Protein AF-A0A914G6L5-F1 (afdb_monomer_lite)

Radius of gyration: 25.69 Å; chains: 1; bounding box: 59×52×69 Å

Secondary structure (DSSP, 8-state):
--SEEEEEEEEEEES-BS-PPPTT----HHHHHHHHHHHHHHHHHHHHHTT-SEEEESS-B-HHHHHHHHHTT-EEE-S--HHHHHHHHHHHT--EEEHHHHHHS----EEEEEEEEEEEE-TTS-EEEEEEEES--GGG--------SSHHHHHHHHHHHHHHHHHHHHHHHHHHHHHHTT-----PPP-SHHHHHHHT----S-SHHHHHHHHS---S-TT-PPPPPGGGSHHHH-

Foldseek 3Di:
DDQKDFWFFEAAEEAEAFDDDDPPDDDDPVVVVVVRLVSLVVLLVLVLVVVGQEYEYQAYYDPSNVVSCVVSNHHYHHNDHPVVSVLVCQQQVWDHAYSVRVVVDPGRTGIARMWGWDWDQAPVRDTDIDIDRPPTDVVRDDDDDDDDNDPVVVVVVVVVVVVQVVQLVVQVVVCVVCVVVVHAADQDDDPDPVLVVQVPDPDDPPDPVSVVVVVRPSHSDNSDHDDPDLCPDPNNVD

pLDDT: mean 83.37, std 10.69, range [54.84, 94.94]

Structure (mmCIF, N/CA/C/O backbone):
data_AF-A0A914G6L5-F1
#
_entry.id   AF-A0A914G6L5-F1
#
loop_
_atom_site.group_PDB
_atom_site.id
_atom_site.type_symbol
_atom_site.label_atom_id
_atom_site.label_alt_id
_atom_site.label_comp_id
_atom_site.label_asym_id
_atom_site.label_entity_id
_atom_site.label_seq_id
_atom_site.pdbx_PDB_ins_code
_atom_site.Cartn_x
_atom_site.Cartn_y
_atom_site.Cartn_z
_atom_site.occupancy
_atom_site.B_iso_or_equiv
_atom_site.auth_seq_id
_atom_site.auth_comp_id
_atom_site.auth_asym_id
_atom_site.auth_atom_id
_atom_site.pdbx_PDB_model_num
ATOM 1 N N . MET A 1 1 ? -8.972 -10.238 12.897 1.00 70.94 1 MET A N 1
ATOM 2 C CA . MET A 1 1 ? -9.027 -9.615 11.556 1.00 70.94 1 MET A CA 1
ATOM 3 C C . MET A 1 1 ? -8.612 -10.619 10.492 1.00 70.94 1 MET A C 1
ATOM 5 O O . MET A 1 1 ? -7.800 -11.490 10.806 1.00 70.94 1 MET A O 1
ATOM 9 N N . PRO A 1 2 ? -9.192 -10.550 9.281 1.00 73.06 2 PRO A N 1
ATOM 10 C CA . PRO A 1 2 ? -8.882 -11.474 8.195 1.00 73.06 2 PRO A CA 1
ATOM 11 C C . PRO A 1 2 ? -7.457 -11.245 7.673 1.00 73.06 2 PRO A C 1
ATOM 13 O O . PRO A 1 2 ? -7.050 -10.115 7.421 1.00 73.06 2 PRO A O 1
ATOM 16 N N . LYS A 1 3 ? -6.692 -12.331 7.512 1.00 83.19 3 LYS A N 1
ATOM 17 C CA . LYS A 1 3 ? -5.309 -12.294 6.992 1.00 83.19 3 LYS A CA 1
ATOM 18 C C . LYS A 1 3 ? -5.241 -12.272 5.464 1.00 83.19 3 LYS A C 1
ATOM 20 O O . LYS A 1 3 ? -4.185 -12.015 4.892 1.00 83.19 3 LYS A O 1
ATOM 25 N N . HIS A 1 4 ? -6.352 -12.607 4.822 1.00 90.44 4 HIS A N 1
ATOM 26 C CA . HIS A 1 4 ? -6.501 -12.719 3.384 1.00 90.44 4 HIS A CA 1
ATOM 27 C C . HIS A 1 4 ? -7.877 -12.185 3.011 1.00 90.44 4 HIS A C 1
ATOM 29 O O . HIS A 1 4 ? -8.865 -12.593 3.623 1.00 90.44 4 HIS A O 1
ATOM 35 N N . VAL A 1 5 ? -7.928 -11.281 2.039 1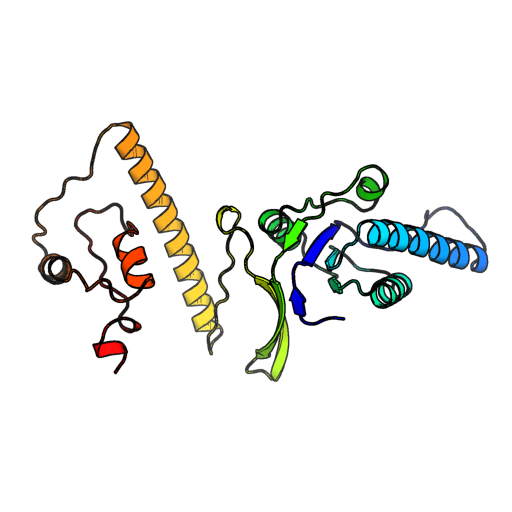.00 90.56 5 VAL A N 1
ATOM 36 C CA . VAL A 1 5 ? -9.173 -10.728 1.504 1.00 90.56 5 VAL A CA 1
ATOM 37 C C . VAL A 1 5 ? -9.052 -10.696 -0.013 1.00 90.56 5 VAL A C 1
ATOM 39 O O . VAL A 1 5 ? -8.124 -10.089 -0.549 1.00 90.56 5 VAL A O 1
ATOM 42 N N . ASP A 1 6 ? -9.985 -11.360 -0.689 1.00 92.81 6 ASP A N 1
ATOM 43 C CA . ASP A 1 6 ? -10.134 -11.286 -2.140 1.00 92.81 6 ASP A CA 1
ATOM 44 C C . ASP A 1 6 ? -11.117 -10.173 -2.502 1.00 92.81 6 ASP A C 1
ATOM 46 O O . ASP A 1 6 ? -12.099 -9.953 -1.793 1.00 92.81 6 ASP A O 1
ATOM 50 N N . ASN A 1 7 ? -10.864 -9.489 -3.619 1.00 92.56 7 ASN A N 1
ATOM 51 C CA . ASN A 1 7 ? -11.675 -8.387 -4.137 1.00 92.56 7 ASN A CA 1
ATOM 52 C C . ASN A 1 7 ? -11.973 -7.322 -3.068 1.00 92.56 7 ASN A C 1
ATOM 54 O O . ASN A 1 7 ? -13.118 -6.922 -2.857 1.00 92.56 7 ASN A O 1
ATOM 58 N N . ALA A 1 8 ? -10.924 -6.873 -2.381 1.00 93.00 8 ALA A N 1
ATOM 59 C CA . ALA A 1 8 ? -11.027 -5.913 -1.300 1.00 93.00 8 ALA A CA 1
ATOM 60 C C . ALA A 1 8 ? -11.409 -4.516 -1.822 1.00 93.00 8 ALA A C 1
ATOM 62 O O . ALA A 1 8 ? -10.694 -3.897 -2.613 1.00 93.00 8 ALA A O 1
ATOM 63 N N . SER A 1 9 ? -12.524 -3.992 -1.321 1.00 93.88 9 SER A N 1
ATOM 64 C CA . SER A 1 9 ? -12.876 -2.571 -1.353 1.00 93.88 9 SER A CA 1
ATOM 65 C C . SER A 1 9 ? -12.077 -1.803 -0.292 1.00 93.88 9 SER A C 1
ATOM 67 O O . SER A 1 9 ? -12.222 -2.030 0.914 1.00 93.88 9 SER A O 1
ATOM 69 N N . VAL A 1 10 ? -11.209 -0.902 -0.751 1.00 93.88 10 VAL A N 1
ATOM 70 C CA . VAL A 1 10 ? -10.213 -0.203 0.070 1.00 93.88 10 VAL A CA 1
ATOM 71 C C . VAL A 1 10 ? -10.629 1.245 0.298 1.00 93.88 10 VAL A C 1
ATOM 73 O O . VAL A 1 10 ? -10.785 2.006 -0.654 1.00 93.88 10 VAL A O 1
ATOM 76 N N . MET A 1 11 ? -10.749 1.663 1.554 1.00 93.19 11 MET A N 1
ATOM 77 C CA . MET A 1 11 ? -10.974 3.061 1.925 1.00 93.19 11 MET A CA 1
ATOM 78 C C . MET A 1 11 ? -9.772 3.607 2.690 1.00 93.19 11 MET A C 1
ATOM 80 O O . MET A 1 11 ? -9.213 2.929 3.552 1.00 93.19 11 MET A O 1
ATOM 84 N N . VAL A 1 12 ? -9.373 4.836 2.361 1.00 93.94 12 VAL A N 1
ATOM 85 C CA . VAL A 1 12 ? -8.205 5.502 2.941 1.00 93.94 12 VAL A CA 1
ATOM 86 C C . VAL A 1 12 ? -8.640 6.798 3.612 1.00 93.94 12 VAL A C 1
ATOM 88 O O . VAL A 1 12 ? -9.158 7.695 2.946 1.00 93.94 12 VAL A O 1
ATOM 91 N N . LEU A 1 13 ? -8.402 6.896 4.917 1.00 92.00 13 LEU A N 1
ATOM 92 C CA . LEU A 1 13 ? -8.713 8.066 5.727 1.00 92.00 13 LEU A CA 1
ATOM 93 C C . LEU A 1 13 ? -7.436 8.762 6.203 1.00 92.00 13 LEU A C 1
ATOM 95 O O . LEU A 1 13 ? -6.531 8.113 6.730 1.00 92.00 13 LEU A O 1
ATOM 99 N N . SER A 1 14 ? -7.380 10.084 6.030 1.00 90.19 14 SER A N 1
ATOM 100 C CA . SER A 1 14 ? -6.400 10.944 6.705 1.00 90.19 14 SER A CA 1
ATOM 101 C C . SER A 1 14 ? -6.984 11.461 8.019 1.00 90.19 14 SER A C 1
ATOM 103 O O . SER A 1 14 ? -8.105 11.979 8.021 1.00 90.19 14 SER A O 1
ATOM 105 N N . GLY A 1 15 ? -6.227 11.342 9.107 1.00 87.44 15 GLY A N 1
ATOM 106 C CA . GLY A 1 15 ? -6.674 11.594 10.482 1.00 87.44 15 GLY A CA 1
ATOM 107 C C . GLY A 1 15 ? -6.983 10.314 11.265 1.00 87.44 15 GLY A C 1
ATOM 108 O O . GLY A 1 15 ? -6.795 9.205 10.758 1.00 87.44 15 GLY A O 1
ATOM 109 N N . GLY A 1 16 ? -7.457 10.479 12.501 1.00 86.88 16 GLY A N 1
ATOM 110 C CA . GLY A 1 16 ? -7.890 9.399 13.393 1.00 86.88 16 GLY A CA 1
ATOM 111 C C . GLY A 1 16 ? -9.412 9.279 13.496 1.00 86.88 16 GLY A C 1
ATOM 112 O O . GLY A 1 16 ? -10.148 10.181 13.103 1.00 86.88 16 GLY A O 1
ATOM 113 N N . ILE A 1 17 ? -9.894 8.156 14.034 1.00 88.00 17 ILE A N 1
ATOM 114 C CA . ILE A 1 17 ? -11.314 7.967 14.383 1.00 88.00 17 ILE A CA 1
ATOM 115 C C . ILE A 1 17 ? -11.421 8.050 15.901 1.00 88.00 17 ILE A C 1
ATOM 117 O O . ILE A 1 17 ? -11.422 7.034 16.601 1.00 88.00 17 ILE A O 1
ATOM 121 N N . GLU A 1 18 ? -11.449 9.279 16.395 1.00 86.31 18 GLU A N 1
ATOM 122 C CA . GLU A 1 18 ? -11.502 9.611 17.815 1.00 86.31 18 GLU A CA 1
ATOM 123 C C . GLU A 1 18 ? -12.472 10.772 18.027 1.00 86.31 18 GLU A C 1
ATOM 125 O O . GLU A 1 18 ? -12.699 11.582 17.127 1.00 86.31 18 GLU A O 1
ATOM 130 N N . TYR A 1 19 ? -13.080 10.827 19.209 1.00 82.19 19 TYR A N 1
ATOM 131 C CA . TYR A 1 19 ? -13.951 11.933 19.578 1.00 82.19 19 TYR A CA 1
ATOM 132 C C . TYR A 1 19 ? -13.101 13.098 20.088 1.00 82.19 19 TYR A C 1
ATOM 134 O O . TYR A 1 19 ? -12.600 13.078 21.216 1.00 82.19 19 TYR A O 1
ATOM 142 N N . GLU A 1 20 ? -12.912 14.108 19.240 1.00 73.75 20 GLU A N 1
ATOM 143 C CA . GLU A 1 20 ? -12.204 15.326 19.618 1.00 73.75 20 GLU A CA 1
ATOM 144 C C . GLU A 1 20 ? -13.128 16.240 20.432 1.00 73.75 20 GLU A C 1
ATOM 146 O O . GLU A 1 20 ? -14.239 16.575 20.019 1.00 73.75 20 GLU A O 1
ATOM 151 N N . ARG A 1 21 ? -12.678 16.609 21.635 1.00 71.50 21 ARG A N 1
ATOM 152 C CA . ARG A 1 21 ? -13.454 17.419 22.580 1.00 71.50 21 ARG A CA 1
ATOM 153 C C . ARG A 1 21 ? -13.212 18.898 22.324 1.00 71.50 21 ARG A C 1
ATOM 155 O O . ARG A 1 21 ? -12.070 19.314 22.147 1.00 71.50 21 ARG A O 1
ATOM 162 N N . GLU A 1 22 ? -14.256 19.713 22.438 1.00 73.69 22 GLU A N 1
ATOM 163 C CA . GLU A 1 22 ? -14.072 21.161 22.539 1.00 73.69 22 GLU A CA 1
ATOM 164 C C . GLU A 1 22 ? -13.416 21.507 23.890 1.00 73.69 22 GLU A C 1
ATOM 166 O O . GLU A 1 22 ? -13.999 21.239 24.945 1.00 73.69 22 GLU A O 1
ATOM 171 N N . PRO A 1 23 ? -12.218 22.120 23.903 1.00 64.62 23 PRO A N 1
ATOM 172 C CA . PRO A 1 23 ? -11.419 22.276 25.121 1.00 64.62 23 PRO A CA 1
ATOM 173 C C . PRO A 1 23 ? -12.023 23.234 26.160 1.00 64.62 23 PRO A C 1
ATOM 175 O O . PRO A 1 23 ? -11.565 23.265 27.298 1.00 64.62 23 PRO A O 1
ATOM 178 N N . GLN A 1 24 ? -13.033 24.029 25.793 1.00 69.06 24 GLN A N 1
ATOM 179 C CA . GLN A 1 24 ? -13.575 25.103 26.635 1.00 69.06 24 GLN A CA 1
ATOM 180 C C . GLN A 1 24 ? -14.923 24.768 27.296 1.00 69.06 24 GLN A C 1
ATOM 182 O O . GLN A 1 24 ? -15.465 25.600 28.023 1.00 69.06 24 GLN A O 1
ATOM 187 N N . LYS A 1 25 ? -15.473 23.563 27.088 1.00 72.62 25 LYS A N 1
ATOM 188 C CA . LYS A 1 25 ? -16.784 23.179 27.627 1.00 72.62 25 LYS A CA 1
ATOM 189 C C . LYS A 1 25 ? -16.640 22.271 28.849 1.00 72.62 25 LYS A C 1
ATOM 191 O O . LYS A 1 25 ? -16.249 21.113 28.738 1.00 72.62 25 LYS A O 1
ATOM 196 N N . LEU A 1 26 ? -17.000 22.788 30.024 1.00 69.62 26 LEU A N 1
ATOM 197 C CA . LEU A 1 26 ? -17.138 21.983 31.239 1.00 69.62 26 LEU A CA 1
ATOM 198 C C . LEU A 1 26 ? -18.494 21.267 31.200 1.00 69.62 26 LEU A C 1
ATOM 200 O O . LEU A 1 26 ? -19.544 21.899 31.109 1.00 69.62 26 LEU A O 1
ATOM 204 N N . SER A 1 27 ? -18.487 19.939 31.207 1.00 73.38 27 SER A N 1
ATOM 205 C CA . SER A 1 27 ? -19.688 19.096 31.229 1.00 73.38 27 SER A CA 1
ATOM 206 C C . SER A 1 27 ? -19.453 17.916 32.170 1.00 73.38 27 SER A C 1
ATOM 208 O O . SER A 1 27 ? -18.305 17.561 32.441 1.00 73.38 27 SER A O 1
ATOM 210 N N . SER A 1 28 ? -20.525 17.338 32.716 1.00 79.50 28 SER A N 1
ATOM 211 C CA . SER A 1 28 ? -20.423 16.111 33.509 1.00 79.50 28 SER A CA 1
ATOM 212 C C . SER A 1 28 ? -19.862 14.966 32.658 1.00 79.50 28 SER A C 1
ATOM 214 O O . SER A 1 28 ? -19.988 14.965 31.436 1.00 79.50 28 SER A O 1
ATOM 216 N N . ILE A 1 29 ? -19.208 13.999 33.304 1.00 82.44 29 ILE A N 1
ATOM 217 C CA . ILE A 1 29 ? -18.465 12.934 32.614 1.00 82.44 29 ILE A CA 1
ATOM 218 C C . ILE A 1 29 ? -19.410 11.974 31.877 1.00 82.44 29 ILE A C 1
ATOM 220 O O . ILE A 1 29 ? -19.141 11.619 30.733 1.00 82.44 29 ILE A O 1
ATOM 224 N N . ASP A 1 30 ? -20.529 11.601 32.496 1.00 84.94 30 ASP A N 1
ATOM 225 C CA . ASP A 1 30 ? -21.478 10.629 31.938 1.00 84.94 30 ASP A CA 1
ATOM 226 C C . ASP A 1 30 ? -22.040 11.025 30.556 1.00 84.94 30 ASP A C 1
ATOM 228 O O . ASP A 1 30 ? -21.896 10.235 29.620 1.00 84.94 30 ASP A O 1
ATOM 232 N N . PRO A 1 31 ? -22.577 12.247 30.335 1.00 84.88 31 PRO A N 1
ATOM 233 C CA . PRO A 1 31 ? -23.073 12.631 29.012 1.00 84.88 31 PRO A CA 1
ATOM 234 C C . PRO A 1 31 ? -21.961 12.752 27.964 1.00 84.88 31 PRO A C 1
ATOM 236 O O . PRO A 1 31 ? -22.234 12.616 26.776 1.00 84.88 31 PRO A O 1
ATOM 239 N N . ILE A 1 32 ? -20.710 12.995 28.370 1.00 84.25 32 ILE A N 1
ATOM 240 C CA . ILE A 1 32 ? -19.574 13.018 27.435 1.00 84.25 32 ILE A CA 1
ATOM 241 C C . ILE A 1 32 ? -19.305 11.608 26.906 1.00 84.25 32 ILE A C 1
ATOM 243 O O . ILE A 1 32 ? -19.056 11.445 25.713 1.00 84.25 32 ILE A O 1
ATOM 247 N N . ILE A 1 33 ? -19.367 10.595 27.774 1.00 85.62 33 ILE A N 1
ATOM 248 C CA . ILE A 1 33 ? -19.166 9.197 27.379 1.00 85.62 33 ILE A CA 1
ATOM 249 C C . ILE A 1 33 ? -20.277 8.765 26.419 1.00 85.62 33 ILE A C 1
ATOM 251 O O . ILE A 1 33 ? -19.985 8.202 25.366 1.00 85.62 33 ILE A O 1
ATOM 255 N N . GLU A 1 34 ? -21.537 9.065 26.739 1.00 87.06 34 GLU A N 1
ATOM 256 C CA . GLU A 1 34 ? -22.668 8.742 25.861 1.00 87.06 34 GLU A CA 1
ATOM 257 C C . GLU A 1 34 ? -22.517 9.402 24.482 1.00 87.06 34 GLU A C 1
ATOM 259 O O . GLU A 1 34 ? -22.598 8.711 23.462 1.00 87.06 34 GLU A O 1
ATOM 264 N N . GLN A 1 35 ? -22.177 10.695 24.439 1.00 87.19 35 GLN A N 1
ATOM 265 C CA . GLN A 1 35 ? -21.918 11.427 23.192 1.00 87.19 35 GLN A CA 1
ATOM 266 C C . GLN A 1 35 ? -20.771 10.824 22.376 1.00 87.19 35 GLN A C 1
ATOM 268 O O . GLN A 1 35 ? -20.895 10.674 21.161 1.00 87.19 35 GLN A O 1
ATOM 273 N N . GLU A 1 36 ? -19.665 10.454 23.026 1.00 88.88 36 GLU A N 1
ATOM 274 C CA . GLU A 1 36 ? -18.534 9.796 22.369 1.00 88.88 36 GLU A CA 1
ATOM 275 C C . GLU A 1 36 ? -18.970 8.466 21.739 1.00 88.88 36 GLU A C 1
ATOM 277 O O . GLU A 1 36 ? -18.664 8.200 20.573 1.00 88.88 36 GLU A O 1
ATOM 282 N N . THR A 1 37 ? -19.731 7.644 22.469 1.00 91.12 37 THR A N 1
ATOM 283 C CA . THR A 1 37 ? -20.201 6.356 21.940 1.00 91.12 37 THR A CA 1
ATOM 284 C C . THR A 1 37 ? -21.141 6.517 20.747 1.00 91.12 37 THR A C 1
ATOM 286 O O . THR A 1 37 ? -20.995 5.798 19.754 1.00 91.12 37 THR A O 1
ATOM 289 N N . GLU A 1 38 ? -22.068 7.474 20.802 1.00 91.12 38 GLU A N 1
ATOM 290 C CA . GLU A 1 38 ? -23.013 7.747 19.721 1.00 91.12 38 GLU A CA 1
ATOM 291 C C . GLU A 1 38 ? -22.300 8.317 18.488 1.00 91.12 38 GLU A C 1
ATOM 293 O O . GLU A 1 38 ? -22.547 7.876 17.361 1.00 91.12 38 GLU A O 1
ATOM 298 N N . TYR A 1 39 ? -21.347 9.230 18.694 1.00 90.25 39 TYR A N 1
ATOM 299 C CA . TYR A 1 39 ? -20.504 9.768 17.630 1.00 90.25 39 TYR A CA 1
ATOM 300 C C . TYR A 1 39 ? -19.746 8.654 16.898 1.00 90.25 39 TYR A C 1
ATOM 302 O O . TYR A 1 39 ? -19.833 8.545 15.671 1.00 90.25 39 TYR A O 1
ATOM 310 N N . LEU A 1 40 ? -19.040 7.792 17.638 1.00 91.56 40 LEU A N 1
ATOM 311 C CA . LEU A 1 40 ? -18.266 6.698 17.050 1.00 91.56 40 LEU A CA 1
ATOM 312 C C . LEU A 1 40 ? -19.169 5.708 16.309 1.00 91.56 40 LEU A C 1
ATOM 314 O O . LEU A 1 40 ? -18.834 5.296 15.197 1.00 91.56 40 LEU A O 1
ATOM 318 N N . LYS A 1 41 ? -20.335 5.376 16.872 1.00 92.81 41 LYS A N 1
ATOM 319 C CA . LYS A 1 41 ? -21.312 4.485 16.237 1.00 92.81 41 LYS A CA 1
ATOM 320 C C . LYS A 1 41 ? -21.785 5.035 14.890 1.00 92.81 41 LYS A C 1
ATOM 322 O O . LYS A 1 41 ? -21.715 4.328 13.885 1.00 92.81 41 LYS A O 1
ATOM 327 N N . ASN A 1 42 ? -22.166 6.311 14.845 1.00 90.88 42 ASN A N 1
ATOM 328 C CA . ASN A 1 42 ? -22.594 6.978 13.615 1.00 90.88 42 ASN A CA 1
ATOM 329 C C . ASN A 1 42 ? -21.492 6.970 12.542 1.00 90.88 42 ASN A C 1
ATOM 331 O O . ASN A 1 42 ? -21.766 6.741 11.361 1.00 90.88 42 ASN A O 1
ATOM 335 N N . GLN A 1 43 ? -20.233 7.183 12.933 1.00 89.00 43 GLN A N 1
ATOM 336 C CA . GLN A 1 43 ? -19.103 7.157 11.999 1.00 89.00 43 GLN A CA 1
ATOM 337 C C . GLN A 1 43 ? -18.824 5.747 11.462 1.00 89.00 43 GLN A C 1
ATOM 339 O O . GLN A 1 43 ? -18.605 5.580 10.258 1.00 89.00 43 GLN A O 1
ATOM 344 N N . VAL A 1 44 ? -18.884 4.723 12.316 1.00 91.56 44 VAL A N 1
ATOM 345 C CA . VAL A 1 44 ? -18.700 3.326 11.899 1.00 91.56 44 VAL A CA 1
ATOM 346 C C . VAL A 1 44 ? -19.821 2.883 10.960 1.00 91.56 44 VAL A C 1
ATOM 348 O O . VAL A 1 44 ? -19.535 2.290 9.918 1.00 91.56 44 VAL A O 1
ATOM 351 N N . GLU A 1 45 ? -21.081 3.197 11.266 1.00 91.06 45 GLU A N 1
ATOM 352 C CA . GLU A 1 45 ? -22.226 2.858 10.410 1.00 91.06 45 GLU A CA 1
ATOM 353 C C . GLU A 1 45 ? -22.103 3.505 9.026 1.00 91.06 45 GLU A C 1
ATOM 355 O O . GLU A 1 45 ? -22.287 2.838 8.004 1.00 91.06 45 GLU A O 1
ATOM 360 N N . ARG A 1 46 ? -21.686 4.775 8.965 1.00 88.50 46 ARG A N 1
ATOM 361 C CA . ARG A 1 46 ? -21.427 5.481 7.701 1.00 88.50 46 ARG A CA 1
ATOM 362 C C . ARG A 1 46 ? -20.338 4.813 6.873 1.00 88.50 46 ARG A C 1
ATOM 364 O O . ARG A 1 46 ? -20.535 4.618 5.674 1.00 88.50 46 ARG A O 1
ATOM 371 N N . ILE A 1 47 ? -19.212 4.441 7.477 1.00 89.62 47 ILE A N 1
ATOM 372 C CA . ILE A 1 47 ? -18.127 3.752 6.761 1.00 89.62 47 ILE A CA 1
ATOM 373 C C . ILE A 1 47 ? -18.589 2.363 6.299 1.00 89.62 47 ILE A C 1
ATOM 375 O O . ILE A 1 47 ? -18.369 1.985 5.148 1.00 89.62 47 ILE A O 1
ATOM 379 N N . THR A 1 48 ? -19.299 1.633 7.157 1.00 89.81 48 THR A N 1
ATOM 380 C CA . THR A 1 48 ? -19.801 0.282 6.863 1.00 89.81 48 THR A CA 1
ATOM 381 C C . THR A 1 48 ? -20.846 0.292 5.745 1.00 89.81 48 THR A C 1
ATOM 383 O O . THR A 1 48 ? -20.834 -0.584 4.879 1.00 89.81 48 THR A O 1
ATOM 386 N N . SER A 1 49 ? -21.695 1.326 5.675 1.00 90.06 49 SER A N 1
ATOM 387 C CA . SER A 1 49 ? -22.703 1.488 4.613 1.00 90.06 49 SER A CA 1
ATOM 388 C C . SER A 1 49 ? -22.103 1.539 3.200 1.00 90.06 49 SER A C 1
ATOM 390 O O . SER A 1 49 ? -22.760 1.162 2.230 1.00 90.06 49 SER A O 1
ATOM 392 N N . ARG A 1 50 ? -20.824 1.921 3.077 1.00 87.69 50 ARG A N 1
ATOM 393 C CA . ARG A 1 50 ? -20.074 1.963 1.811 1.00 87.69 50 ARG A CA 1
ATOM 394 C C . ARG A 1 50 ? -19.506 0.603 1.394 1.00 87.69 50 ARG A C 1
ATOM 396 O O . ARG A 1 50 ? -18.788 0.534 0.400 1.00 87.69 50 ARG A O 1
ATOM 403 N N . ARG A 1 51 ? -19.817 -0.474 2.128 1.00 88.81 51 ARG A N 1
ATOM 404 C CA . ARG A 1 51 ? -19.340 -1.848 1.877 1.00 88.81 51 ARG A CA 1
ATOM 405 C C . ARG A 1 51 ? -17.814 -1.929 1.771 1.00 88.81 51 ARG A C 1
ATOM 407 O O . ARG A 1 51 ? -17.265 -2.592 0.890 1.00 88.81 51 ARG A O 1
ATOM 414 N N . VAL A 1 52 ? -17.129 -1.218 2.661 1.00 91.88 52 VAL A N 1
ATOM 415 C CA . VAL A 1 52 ? -15.669 -1.247 2.772 1.00 91.88 52 VAL A CA 1
ATOM 416 C C . VAL A 1 52 ? -15.252 -2.542 3.457 1.00 91.88 52 VAL A C 1
ATOM 418 O O . VAL A 1 52 ? -15.777 -2.883 4.509 1.00 91.88 52 VAL A O 1
ATOM 421 N N . THR A 1 53 ? -14.291 -3.248 2.875 1.00 93.31 53 THR A N 1
ATOM 422 C CA . THR A 1 53 ? -13.706 -4.470 3.457 1.00 93.31 53 THR A CA 1
ATOM 423 C C . THR A 1 53 ? -12.369 -4.186 4.127 1.00 93.31 53 THR A C 1
ATOM 425 O O . THR A 1 53 ? -11.996 -4.882 5.069 1.00 93.31 53 THR A O 1
ATOM 428 N N . LEU A 1 54 ? -11.657 -3.152 3.671 1.00 93.88 54 LEU A N 1
ATOM 429 C CA . LEU A 1 54 ? -10.349 -2.773 4.180 1.00 93.88 54 LEU A CA 1
ATOM 430 C C . LEU A 1 54 ? -10.269 -1.258 4.388 1.00 93.88 54 LEU A C 1
ATOM 432 O O . LEU A 1 54 ? -10.387 -0.480 3.442 1.00 93.88 54 LEU A O 1
ATOM 436 N N . LEU A 1 55 ? -10.048 -0.849 5.634 1.00 93.69 55 LEU A N 1
ATOM 437 C CA . LEU A 1 55 ? -9.952 0.542 6.060 1.00 93.69 55 LEU A CA 1
ATOM 438 C C . LEU A 1 55 ? -8.524 0.852 6.516 1.00 93.69 55 LEU A C 1
ATOM 440 O O . LEU A 1 55 ? -8.016 0.230 7.450 1.00 93.69 55 LEU A O 1
ATOM 444 N N . LEU A 1 56 ? -7.890 1.831 5.871 1.00 94.38 56 LEU A N 1
ATOM 445 C CA . LEU A 1 56 ? -6.609 2.383 6.305 1.00 94.38 56 LEU A CA 1
ATOM 446 C C . LEU A 1 56 ? -6.808 3.756 6.938 1.00 94.38 56 LEU A C 1
ATOM 448 O O . LEU A 1 56 ? -7.466 4.615 6.352 1.00 94.38 56 LEU A O 1
ATOM 452 N N . VAL A 1 57 ? -6.184 3.958 8.093 1.00 94.00 57 VAL A N 1
ATOM 453 C CA . VAL A 1 57 ? -6.250 5.190 8.883 1.00 94.00 57 VAL A CA 1
ATOM 454 C C . VAL A 1 57 ? -4.830 5.697 9.144 1.00 94.00 57 VAL A C 1
ATOM 456 O O . VAL A 1 57 ? -3.913 4.905 9.396 1.00 94.00 57 VAL A O 1
ATOM 459 N N . GLU A 1 58 ? -4.637 7.011 9.028 1.00 93.56 58 GLU A N 1
ATOM 460 C CA . GLU A 1 58 ? -3.339 7.662 9.242 1.00 93.56 58 GLU A CA 1
ATOM 461 C C . GLU A 1 58 ? -2.901 7.585 10.702 1.00 93.56 58 GLU A C 1
ATOM 463 O O . GLU A 1 58 ? -1.792 7.126 10.989 1.00 93.56 58 GLU A O 1
ATOM 468 N N . ASP A 1 59 ? -3.806 7.961 11.602 1.00 91.19 59 ASP A N 1
ATOM 469 C CA . ASP A 1 59 ? -3.568 8.012 13.039 1.00 91.19 59 ASP A CA 1
ATOM 470 C C . ASP A 1 59 ? -4.234 6.821 13.752 1.00 91.19 59 ASP A C 1
ATOM 472 O O . ASP A 1 59 ? -4.411 5.731 13.187 1.00 91.19 59 ASP A O 1
ATOM 476 N N . SER A 1 60 ? -4.558 7.012 15.027 1.00 91.44 60 SER A N 1
ATOM 477 C CA . SER A 1 60 ? -5.198 6.034 15.890 1.00 91.44 60 SER A CA 1
ATOM 478 C C . SER A 1 60 ? -6.714 5.968 15.693 1.00 91.44 60 SER A C 1
ATOM 480 O O . SER A 1 60 ? -7.364 6.824 15.088 1.00 91.44 60 SER A O 1
ATOM 482 N N . VAL A 1 61 ? -7.281 4.869 16.181 1.00 92.75 61 VAL A N 1
ATOM 483 C CA . VAL A 1 61 ? -8.717 4.602 16.176 1.00 92.75 61 VAL A CA 1
ATOM 484 C C . VAL A 1 61 ? -9.119 4.234 17.593 1.00 92.75 61 VAL A C 1
ATOM 486 O O . VAL A 1 61 ? -8.463 3.399 18.223 1.00 92.75 61 VAL A O 1
ATOM 489 N N . ALA A 1 62 ? -10.209 4.828 18.076 1.00 92.94 62 ALA A N 1
ATOM 490 C CA . ALA A 1 62 ? -10.766 4.519 19.383 1.00 92.94 62 ALA A CA 1
ATOM 491 C C . ALA A 1 62 ? -11.053 3.015 19.519 1.00 92.94 62 ALA A C 1
ATOM 493 O O . ALA A 1 62 ? -11.564 2.368 18.598 1.00 92.94 62 ALA A O 1
ATOM 494 N N . LYS A 1 63 ? -10.766 2.446 20.696 1.00 91.88 63 LYS A N 1
ATOM 495 C CA . LYS A 1 63 ? -10.944 1.008 20.951 1.00 91.88 63 LYS A CA 1
ATOM 496 C C . LYS A 1 63 ? -12.375 0.551 20.657 1.00 91.88 63 LYS A C 1
ATOM 498 O O . LYS A 1 63 ? -12.554 -0.441 19.954 1.00 91.88 63 LYS A O 1
ATOM 503 N N . LEU A 1 64 ? -13.367 1.320 21.106 1.00 92.62 64 LEU A N 1
ATOM 504 C CA . LEU A 1 64 ? -14.780 1.040 20.854 1.00 92.62 64 LEU A CA 1
ATOM 505 C C . LEU A 1 64 ? -15.086 0.956 19.349 1.00 92.62 64 LEU A C 1
ATOM 507 O O . LEU A 1 64 ? -15.715 0.004 18.897 1.00 92.62 64 LEU A O 1
ATOM 511 N N . ALA A 1 65 ? -14.569 1.897 18.554 1.00 93.31 65 ALA A N 1
ATOM 512 C CA . ALA A 1 65 ? -14.740 1.876 17.105 1.00 93.31 65 ALA A CA 1
ATOM 513 C C . ALA A 1 65 ? -14.039 0.671 16.460 1.00 93.31 65 ALA A C 1
ATOM 515 O O . ALA A 1 65 ? -14.601 0.038 15.570 1.00 93.31 65 ALA A O 1
ATOM 516 N N . SER A 1 66 ? -12.840 0.300 16.924 1.00 93.50 66 SER A N 1
ATOM 517 C CA . SER A 1 66 ? -12.138 -0.883 16.403 1.00 93.50 66 SER A CA 1
ATOM 518 C C . SER A 1 66 ? -12.901 -2.191 16.654 1.00 93.50 66 SER A C 1
ATOM 520 O O . SER A 1 66 ? -12.920 -3.063 15.784 1.00 93.50 66 SER A O 1
ATOM 522 N N . GLU A 1 67 ? -13.586 -2.310 17.795 1.00 93.75 67 GLU A N 1
ATOM 523 C CA . GLU A 1 67 ? -14.454 -3.449 18.114 1.00 93.75 67 GLU A CA 1
ATOM 524 C C . GLU A 1 67 ? -15.703 -3.460 17.223 1.00 93.75 67 GLU A C 1
ATOM 526 O O . GLU A 1 67 ? -16.080 -4.507 16.694 1.00 93.75 67 GLU A O 1
ATOM 531 N N . MET A 1 68 ? -16.298 -2.292 16.965 1.00 93.88 68 MET A N 1
ATOM 532 C CA . MET A 1 68 ? -17.420 -2.164 16.029 1.00 93.88 68 MET A CA 1
ATOM 533 C C . MET A 1 68 ? -17.019 -2.548 14.594 1.00 93.88 68 MET A C 1
ATOM 535 O O . MET A 1 68 ? -17.743 -3.299 13.942 1.00 93.88 68 MET A O 1
ATOM 539 N N . PHE A 1 69 ? -15.847 -2.117 14.110 1.00 93.38 69 PHE A N 1
ATOM 540 C CA . PHE A 1 69 ? -15.328 -2.530 12.798 1.00 93.38 69 PHE A CA 1
ATOM 541 C C . PHE A 1 69 ? -15.042 -4.031 12.724 1.00 93.38 69 PHE A C 1
ATOM 543 O O . PHE A 1 69 ? -15.298 -4.656 11.694 1.00 93.38 69 PHE A O 1
ATOM 550 N N . LEU A 1 70 ? -14.546 -4.625 13.814 1.00 92.31 70 LEU A N 1
ATOM 551 C CA . LEU A 1 70 ? -14.328 -6.066 13.896 1.00 92.31 70 LEU A CA 1
ATOM 552 C C . LEU A 1 70 ? -15.650 -6.837 13.774 1.00 92.31 70 LEU A C 1
ATOM 554 O O . LEU A 1 70 ? -15.710 -7.812 13.024 1.00 92.31 70 LEU A O 1
ATOM 558 N N . ASN A 1 71 ? -16.703 -6.377 14.455 1.00 92.50 71 ASN A N 1
ATOM 559 C CA . ASN A 1 71 ? -18.045 -6.958 14.364 1.00 92.50 71 ASN A CA 1
ATOM 560 C C . ASN A 1 71 ? -18.645 -6.798 12.959 1.00 92.50 71 ASN A C 1
ATOM 562 O O . ASN A 1 71 ? -19.304 -7.710 12.464 1.00 92.50 71 ASN A O 1
ATOM 566 N N . ALA A 1 72 ? -18.354 -5.682 12.285 1.00 90.81 72 ALA A N 1
ATOM 567 C CA . ALA A 1 72 ? -18.723 -5.431 10.892 1.00 90.81 72 ALA A CA 1
ATOM 568 C C . ALA A 1 72 ? -17.847 -6.182 9.862 1.00 90.81 72 ALA A C 1
ATOM 570 O O . ALA A 1 72 ? -18.026 -5.996 8.661 1.00 90.81 72 ALA A O 1
ATOM 571 N N . GLN A 1 73 ? -16.905 -7.026 10.308 1.00 90.31 73 GLN A N 1
ATOM 572 C CA . GLN A 1 73 ? -15.969 -7.790 9.469 1.00 90.31 73 GLN A CA 1
ATOM 573 C C . GLN A 1 73 ? -15.057 -6.931 8.570 1.00 90.31 73 GLN A C 1
ATOM 575 O O . GLN A 1 73 ? -14.554 -7.405 7.550 1.00 90.31 73 GLN A O 1
ATOM 580 N N . VAL A 1 74 ? -14.778 -5.689 8.971 1.00 91.94 74 VAL A N 1
ATOM 581 C CA . VAL A 1 74 ? -13.875 -4.779 8.253 1.00 91.94 74 VAL A CA 1
ATOM 582 C C . VAL A 1 74 ? -12.443 -4.951 8.768 1.00 91.94 74 VAL A C 1
ATOM 584 O O . VAL A 1 74 ? -12.182 -4.916 9.973 1.00 91.94 74 VAL A O 1
ATOM 587 N N . ALA A 1 75 ? -11.482 -5.133 7.861 1.00 92.44 75 ALA A N 1
ATOM 588 C CA . ALA A 1 75 ? -10.062 -5.141 8.201 1.00 92.44 75 ALA A CA 1
ATOM 589 C C . ALA A 1 75 ? -9.574 -3.706 8.438 1.00 92.44 75 ALA A C 1
ATOM 591 O O . ALA A 1 75 ? -9.629 -2.877 7.533 1.00 92.44 75 ALA A O 1
ATOM 592 N N . LEU A 1 76 ? -9.079 -3.419 9.641 1.00 93.50 76 LEU A N 1
ATOM 593 C CA . LEU A 1 76 ? -8.583 -2.099 10.026 1.00 93.50 76 LEU A CA 1
ATOM 594 C C . LEU A 1 76 ? -7.056 -2.098 10.069 1.00 93.50 76 LEU A C 1
ATOM 596 O O . LEU A 1 76 ? -6.443 -2.972 10.683 1.00 93.50 76 LEU A O 1
ATOM 600 N N . ILE A 1 77 ? -6.449 -1.084 9.464 1.00 93.44 77 ILE A N 1
ATOM 601 C CA . ILE A 1 77 ? -5.014 -0.821 9.538 1.00 93.44 77 ILE A CA 1
ATOM 602 C C . ILE A 1 77 ? -4.837 0.611 10.041 1.00 93.44 77 ILE A C 1
ATOM 604 O O . ILE A 1 77 ? -5.235 1.556 9.365 1.00 93.44 77 ILE A O 1
ATOM 608 N N . THR A 1 78 ? -4.236 0.766 11.218 1.00 93.81 78 THR A N 1
ATOM 609 C CA . THR A 1 78 ? -4.015 2.068 11.866 1.00 93.81 78 THR A CA 1
ATOM 610 C C . THR A 1 78 ? -2.547 2.486 11.814 1.00 93.81 78 THR A C 1
ATOM 612 O O . THR A 1 78 ? -1.664 1.676 11.506 1.00 93.81 78 THR A O 1
ATOM 615 N N . ASN A 1 79 ? -2.275 3.748 12.153 1.00 93.75 79 ASN A N 1
ATOM 616 C CA . ASN A 1 79 ? -0.930 4.316 12.271 1.00 93.75 79 ASN A CA 1
ATOM 617 C C . ASN A 1 79 ? -0.116 4.207 10.966 1.00 93.75 79 ASN A C 1
ATOM 619 O O . ASN A 1 79 ? 1.096 3.938 10.972 1.00 93.75 79 ASN A O 1
ATOM 623 N N . VAL A 1 80 ? -0.779 4.378 9.819 1.00 94.00 80 VAL A N 1
ATOM 624 C CA . VAL A 1 80 ? -0.128 4.324 8.511 1.00 94.00 80 VAL A CA 1
ATOM 625 C C . VAL A 1 80 ? 0.373 5.708 8.138 1.00 94.00 80 VAL A C 1
ATOM 627 O O . VAL A 1 80 ? -0.391 6.645 7.966 1.00 94.00 80 VAL A O 1
ATOM 630 N N . LYS A 1 81 ? 1.680 5.836 7.904 1.00 94.44 81 LYS A N 1
ATOM 631 C CA . LYS A 1 81 ? 2.271 7.105 7.455 1.00 94.44 81 LYS A CA 1
ATOM 632 C C . LYS A 1 81 ? 1.540 7.655 6.225 1.00 94.44 81 LYS A C 1
ATOM 634 O O . LYS A 1 81 ? 1.401 6.930 5.239 1.00 94.44 81 LYS A O 1
ATOM 639 N N . LYS A 1 82 ? 1.256 8.959 6.203 1.00 92.56 82 LYS A N 1
ATOM 640 C CA . LYS A 1 82 ? 0.650 9.666 5.059 1.00 92.56 82 LYS A CA 1
ATOM 641 C C . LYS A 1 82 ? 1.259 9.317 3.700 1.00 92.56 82 LYS A C 1
ATOM 643 O O . LYS A 1 82 ? 0.568 8.916 2.774 1.00 92.56 82 LYS A O 1
ATOM 648 N N . SER A 1 83 ? 2.592 9.347 3.612 1.00 93.75 83 SER A N 1
ATOM 649 C CA . SER A 1 83 ? 3.321 9.006 2.375 1.00 93.75 83 SER A CA 1
ATOM 650 C C . SER A 1 83 ? 3.110 7.567 1.877 1.00 93.75 83 SER A C 1
ATOM 652 O O . SER A 1 83 ? 3.425 7.264 0.726 1.00 93.75 83 SER A O 1
ATOM 654 N N . VAL A 1 84 ? 2.660 6.658 2.746 1.00 93.88 84 VAL A N 1
ATOM 655 C CA . VAL A 1 84 ? 2.286 5.280 2.405 1.00 93.88 84 VAL A CA 1
ATOM 656 C C . VAL A 1 84 ? 0.811 5.231 2.018 1.00 93.88 84 VAL A C 1
ATOM 658 O O . VAL A 1 84 ? 0.502 4.612 1.004 1.00 93.88 84 VAL A O 1
ATOM 661 N N . LEU A 1 85 ? -0.067 5.936 2.740 1.00 93.75 85 LEU A N 1
ATOM 662 C CA . LEU A 1 85 ? -1.482 6.073 2.376 1.00 93.75 85 LEU A CA 1
ATOM 663 C C . LEU A 1 85 ? -1.657 6.622 0.963 1.00 93.75 85 LEU A C 1
ATOM 665 O O . LEU A 1 85 ? -2.372 6.029 0.167 1.00 93.75 85 LEU A O 1
ATOM 669 N N . GLU A 1 86 ? -0.933 7.682 0.607 1.00 92.88 86 GLU A N 1
ATOM 670 C CA . GLU A 1 86 ? -0.964 8.268 -0.738 1.00 92.88 86 GLU A CA 1
ATOM 671 C C . GLU A 1 86 ? -0.514 7.281 -1.825 1.00 92.88 86 GLU A C 1
ATOM 673 O O . GLU A 1 86 ? -1.046 7.285 -2.936 1.00 92.88 86 GLU A O 1
ATOM 678 N N . ARG A 1 87 ? 0.455 6.404 -1.524 1.00 92.50 87 ARG A N 1
ATOM 679 C CA . ARG A 1 87 ? 0.888 5.358 -2.466 1.00 92.50 87 ARG A CA 1
ATOM 680 C C . ARG A 1 87 ? -0.174 4.285 -2.628 1.00 92.50 87 ARG A C 1
ATOM 682 O O . ARG A 1 87 ? -0.458 3.897 -3.754 1.00 92.50 87 ARG A O 1
ATOM 689 N N . ILE A 1 88 ? -0.759 3.827 -1.523 1.00 92.75 88 ILE A N 1
ATOM 690 C CA . ILE A 1 88 ? -1.824 2.820 -1.543 1.00 92.75 88 ILE A CA 1
ATOM 691 C C . ILE A 1 88 ? -3.041 3.379 -2.280 1.00 92.75 88 ILE A C 1
ATOM 693 O O . ILE A 1 88 ? -3.573 2.709 -3.160 1.00 92.75 88 ILE A O 1
ATOM 697 N N . ALA A 1 89 ? -3.426 4.624 -2.000 1.00 92.31 89 ALA A N 1
ATOM 698 C CA . ALA A 1 89 ? -4.503 5.328 -2.684 1.00 92.31 89 ALA A CA 1
ATOM 699 C C . ALA A 1 89 ? -4.256 5.394 -4.199 1.00 92.31 89 ALA A C 1
ATOM 701 O O . ALA A 1 89 ? -5.102 4.982 -4.991 1.00 92.31 89 ALA A O 1
ATOM 702 N N . ARG A 1 90 ? -3.042 5.778 -4.617 1.00 91.88 90 ARG A N 1
ATOM 703 C CA . ARG A 1 90 ? -2.650 5.799 -6.034 1.00 91.88 90 ARG A CA 1
ATOM 704 C C . ARG A 1 90 ? -2.748 4.423 -6.702 1.00 91.88 90 ARG A C 1
ATOM 706 O O . ARG A 1 90 ? -3.294 4.333 -7.801 1.00 91.88 90 ARG A O 1
ATOM 713 N N . SER A 1 91 ? -2.245 3.372 -6.054 1.00 91.06 91 SER A N 1
ATOM 714 C CA . SER A 1 91 ? -2.252 2.003 -6.594 1.00 91.06 91 SER A CA 1
ATOM 715 C C . SER A 1 91 ? -3.651 1.375 -6.630 1.00 91.06 91 SER A C 1
ATOM 717 O O . SER A 1 91 ? -3.954 0.637 -7.558 1.00 91.06 91 SER A O 1
ATOM 719 N N . THR A 1 92 ? -4.515 1.684 -5.659 1.00 91.19 92 THR A N 1
ATOM 720 C CA . THR A 1 92 ? -5.880 1.122 -5.542 1.00 91.19 92 THR A CA 1
ATOM 721 C C 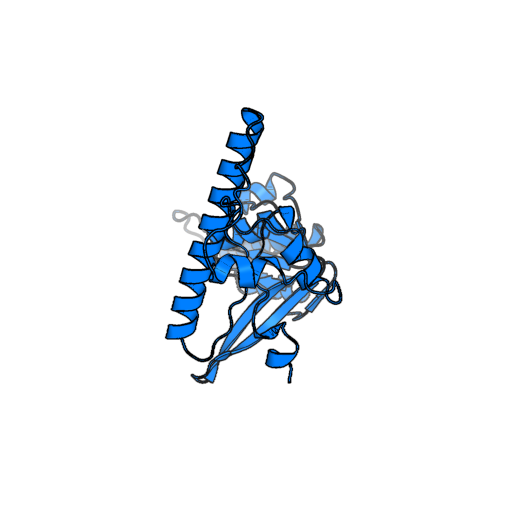. THR A 1 92 ? -6.962 1.990 -6.185 1.00 91.19 92 THR A C 1
ATOM 723 O O . THR A 1 92 ? -8.131 1.613 -6.192 1.00 91.19 92 THR A O 1
ATOM 726 N N . LYS A 1 93 ? -6.594 3.153 -6.741 1.00 90.38 93 LYS A N 1
ATOM 727 C CA . LYS A 1 93 ? -7.516 4.187 -7.251 1.00 90.38 93 LYS A CA 1
ATOM 728 C C . LYS A 1 93 ? -8.427 4.804 -6.177 1.00 90.38 93 LYS A C 1
ATOM 730 O O . LYS A 1 93 ? -9.419 5.435 -6.529 1.00 90.38 93 LYS A O 1
ATOM 735 N N . ALA A 1 94 ? -8.091 4.644 -4.898 1.00 91.12 94 ALA A N 1
ATOM 736 C CA . ALA A 1 94 ? -8.776 5.343 -3.817 1.00 91.12 94 ALA A CA 1
ATOM 737 C C . ALA A 1 94 ? -8.327 6.810 -3.747 1.00 91.12 94 ALA A C 1
ATOM 739 O O . ALA A 1 94 ? -7.231 7.170 -4.187 1.00 91.12 94 ALA A O 1
ATOM 740 N N . THR A 1 95 ? -9.147 7.651 -3.129 1.00 89.50 95 THR A N 1
ATOM 741 C CA . THR A 1 95 ? -8.750 9.001 -2.710 1.00 89.50 95 THR A CA 1
ATOM 742 C C . THR A 1 95 ? -8.468 9.006 -1.216 1.00 89.50 95 THR A C 1
ATOM 744 O O . THR A 1 95 ? -9.219 8.408 -0.451 1.00 89.50 95 THR A O 1
ATOM 747 N N . VAL A 1 96 ? -7.407 9.694 -0.792 1.00 88.62 96 VAL A N 1
ATOM 748 C CA . VAL A 1 96 ? -7.194 9.973 0.634 1.00 88.62 96 VAL A CA 1
ATOM 749 C C . VAL A 1 96 ? -8.223 11.023 1.042 1.00 88.62 96 VAL A C 1
ATOM 751 O O . VAL A 1 96 ? -8.197 12.132 0.512 1.00 88.62 96 VAL A O 1
ATOM 754 N N . THR A 1 97 ? -9.146 10.667 1.930 1.00 85.38 97 THR A N 1
ATOM 755 C CA . THR A 1 97 ? -10.230 11.559 2.358 1.00 85.38 97 THR A CA 1
ATOM 756 C C . THR A 1 97 ? -10.090 11.871 3.845 1.00 85.38 97 THR A C 1
ATOM 758 O O . THR A 1 97 ? -9.863 10.967 4.645 1.00 85.38 97 THR A O 1
ATOM 761 N N . SER A 1 98 ? -10.228 13.142 4.228 1.00 83.75 98 SER A N 1
ATOM 762 C CA . SER A 1 98 ? -10.305 13.527 5.642 1.00 83.75 98 SER A CA 1
ATOM 763 C C . SER A 1 98 ? -11.588 12.993 6.277 1.00 83.75 98 SER A C 1
ATOM 765 O O . SER A 1 98 ? -12.599 12.849 5.592 1.00 83.75 98 SER A O 1
ATOM 767 N N . LEU A 1 99 ? -11.590 12.726 7.585 1.00 72.56 99 LEU A N 1
ATOM 768 C CA . LEU A 1 99 ? -12.797 12.269 8.282 1.00 72.56 99 LEU A CA 1
ATOM 769 C C . LEU A 1 99 ? -13.964 13.265 8.129 1.00 72.56 99 LEU A C 1
ATOM 771 O O . LEU A 1 99 ? -15.102 12.853 7.901 1.00 72.56 99 LEU A O 1
ATOM 775 N N . MET A 1 100 ? -13.667 14.568 8.190 1.00 69.38 100 MET A N 1
ATOM 776 C CA . MET A 1 100 ? -14.653 15.638 7.991 1.00 69.38 100 MET A CA 1
ATOM 777 C C . MET A 1 100 ? -15.162 15.671 6.544 1.00 69.38 100 MET A C 1
ATOM 779 O O . MET A 1 100 ? -16.365 15.738 6.300 1.00 69.38 100 MET A O 1
ATOM 783 N N . ASP A 1 101 ? -14.264 15.532 5.569 1.00 62.81 101 ASP A N 1
ATOM 784 C CA . ASP A 1 101 ? -14.632 15.533 4.148 1.00 62.81 101 ASP A CA 1
ATOM 785 C C . ASP A 1 101 ? -15.434 14.285 3.768 1.00 62.81 101 ASP A C 1
ATOM 787 O O . ASP A 1 101 ? -16.360 14.351 2.958 1.00 62.81 101 ASP A O 1
ATOM 791 N N . ALA A 1 102 ? -15.138 13.144 4.399 1.00 62.78 102 ALA A N 1
ATOM 792 C CA . ALA A 1 102 ? -15.876 11.901 4.215 1.00 62.78 102 ALA A CA 1
ATOM 793 C C . ALA A 1 102 ? -17.333 12.015 4.687 1.00 62.78 102 ALA A C 1
ATOM 795 O O . ALA A 1 102 ? -18.169 11.223 4.242 1.00 62.78 102 ALA A O 1
ATOM 796 N N . GLN A 1 103 ? -17.638 12.979 5.561 1.00 64.38 103 GLN A N 1
ATOM 797 C CA . GLN A 1 103 ? -18.993 13.283 6.013 1.00 64.38 103 GLN A CA 1
ATOM 798 C C . GLN A 1 103 ? -19.773 14.129 4.997 1.00 64.38 103 GLN A C 1
ATOM 800 O O . GLN A 1 103 ? -20.986 13.966 4.887 1.00 64.38 103 GLN A O 1
ATOM 805 N N . MET A 1 104 ? -19.096 15.003 4.251 1.00 59.66 104 MET A N 1
ATOM 806 C CA . MET A 1 104 ? -19.720 15.916 3.283 1.00 59.66 104 MET A CA 1
ATOM 807 C C . MET A 1 104 ? -19.835 15.306 1.881 1.00 59.66 104 MET A C 1
ATOM 809 O O . MET A 1 104 ? -20.810 15.555 1.170 1.00 59.66 104 MET A O 1
ATOM 813 N N . HIS A 1 105 ? -18.863 14.485 1.478 1.00 70.25 105 HIS A N 1
ATOM 814 C CA . HIS A 1 105 ? -18.794 13.907 0.140 1.00 70.25 105 HIS A CA 1
ATOM 815 C C . HIS A 1 105 ? -18.583 12.386 0.170 1.00 70.25 105 HIS A C 1
ATOM 817 O O . HIS A 1 105 ? -17.936 11.846 1.077 1.00 70.25 105 HIS A O 1
ATOM 823 N N . PRO A 1 106 ? -19.114 11.654 -0.829 1.00 68.62 106 PRO A N 1
ATOM 824 C CA . PRO A 1 106 ? -18.809 10.240 -0.979 1.00 68.62 106 PRO A CA 1
ATOM 825 C C . PRO A 1 106 ? -17.311 10.085 -1.276 1.00 68.62 106 PRO A C 1
ATOM 827 O O . PRO A 1 106 ? -16.824 10.509 -2.321 1.00 68.62 106 PRO A O 1
ATOM 830 N N . ALA A 1 107 ? -16.572 9.485 -0.340 1.00 74.12 107 ALA A N 1
ATOM 831 C CA . ALA A 1 107 ? -15.164 9.161 -0.548 1.00 74.12 107 ALA A CA 1
ATOM 832 C C . ALA A 1 107 ? -15.052 8.084 -1.630 1.00 74.12 107 ALA A C 1
ATOM 834 O O . ALA A 1 107 ? -15.823 7.118 -1.625 1.00 74.12 107 ALA A O 1
ATOM 835 N N . VAL A 1 108 ? -14.081 8.228 -2.531 1.00 83.00 108 VAL A N 1
ATOM 836 C CA . VAL A 1 108 ? -13.847 7.243 -3.588 1.00 83.00 108 VAL A CA 1
ATOM 837 C C . VAL A 1 108 ? -13.194 6.010 -2.972 1.00 83.00 108 VAL A C 1
ATOM 839 O O . VAL A 1 108 ? -12.036 6.043 -2.548 1.00 83.00 108 VAL A O 1
ATOM 842 N N . VAL A 1 109 ? -13.956 4.919 -2.926 1.00 89.94 109 VAL A N 1
ATOM 843 C CA . VAL A 1 109 ? -13.480 3.608 -2.481 1.00 89.94 109 VAL A CA 1
ATOM 844 C C . VAL A 1 109 ? -12.638 2.995 -3.599 1.00 89.94 109 VAL A C 1
ATOM 846 O O . VAL A 1 109 ? -13.087 2.882 -4.739 1.00 89.94 109 VAL A O 1
ATOM 849 N N . GLY A 1 110 ? -11.403 2.627 -3.277 1.00 91.62 110 GLY A N 1
ATOM 850 C CA . GLY A 1 110 ? -10.504 1.924 -4.182 1.00 91.62 110 GLY A CA 1
ATOM 851 C C . GLY A 1 110 ? -10.779 0.427 -4.238 1.00 91.62 110 GLY A C 1
ATOM 852 O O . GLY A 1 110 ? -11.569 -0.124 -3.471 1.00 91.62 110 GLY A O 1
ATOM 853 N N . PHE A 1 111 ? -10.073 -0.246 -5.137 1.00 93.19 111 PHE A N 1
ATOM 854 C CA . PHE A 1 111 ? -10.186 -1.682 -5.349 1.00 93.19 111 PHE A CA 1
ATOM 855 C C . PHE A 1 111 ? -8.807 -2.339 -5.336 1.00 93.19 111 PHE A C 1
ATOM 857 O O . PHE A 1 111 ? -7.865 -1.851 -5.963 1.00 93.19 111 PHE A O 1
ATOM 864 N N . CYS A 1 112 ? -8.694 -3.452 -4.617 1.00 93.06 112 CYS A N 1
ATOM 865 C CA . CYS A 1 112 ? -7.515 -4.305 -4.583 1.00 93.06 112 CYS A CA 1
ATOM 866 C C . CYS A 1 112 ? -7.957 -5.764 -4.765 1.00 93.06 112 CYS A C 1
ATOM 868 O O . CYS A 1 112 ? -8.675 -6.282 -3.909 1.00 93.06 112 CYS A O 1
ATOM 870 N N . PRO A 1 113 ? -7.546 -6.453 -5.843 1.00 93.31 113 PRO A N 1
ATOM 871 C CA . PRO A 1 113 ? -8.016 -7.813 -6.093 1.00 93.31 113 PRO A CA 1
ATOM 872 C C . PRO A 1 113 ? -7.568 -8.815 -5.033 1.00 93.31 113 PRO A C 1
ATOM 874 O O . PRO A 1 113 ? -8.321 -9.725 -4.703 1.00 93.31 113 PRO A O 1
ATOM 877 N N . LYS A 1 114 ? -6.352 -8.669 -4.496 1.00 93.12 114 LYS A N 1
ATOM 878 C CA . LYS A 1 114 ? -5.817 -9.584 -3.485 1.00 93.12 114 LYS A CA 1
ATOM 879 C C . LYS A 1 114 ? -5.080 -8.819 -2.404 1.00 93.12 114 LYS A C 1
ATOM 881 O O . LYS A 1 114 ? -4.027 -8.235 -2.643 1.00 93.12 114 LYS A O 1
ATOM 886 N N . PHE A 1 115 ? -5.589 -8.899 -1.184 1.00 94.38 115 PHE A N 1
ATOM 887 C CA . PHE A 1 115 ? -4.917 -8.386 -0.001 1.00 94.38 115 PHE A CA 1
ATOM 888 C C . PHE A 1 115 ? -4.450 -9.534 0.891 1.00 94.38 115 PHE A C 1
ATOM 890 O O . PHE A 1 115 ? -5.220 -10.445 1.213 1.00 94.38 115 PHE A O 1
ATOM 897 N N . LYS A 1 116 ? -3.181 -9.489 1.310 1.00 93.50 116 LYS A N 1
ATOM 898 C CA . LYS A 1 116 ? -2.568 -10.528 2.145 1.00 93.50 116 LYS A CA 1
ATOM 899 C C . LYS A 1 116 ? -1.690 -9.929 3.229 1.00 93.50 116 LYS A C 1
ATOM 901 O O . LYS A 1 116 ? -0.827 -9.095 2.969 1.00 93.50 116 LYS A O 1
ATOM 906 N N . GLU A 1 117 ? -1.831 -10.444 4.440 1.00 91.62 117 GLU A N 1
ATOM 907 C CA . GLU A 1 117 ? -0.885 -10.210 5.521 1.00 91.62 117 GLU A CA 1
ATOM 908 C C . GLU A 1 117 ? 0.189 -11.307 5.524 1.00 91.62 117 GLU A C 1
ATOM 910 O O . GLU A 1 117 ? -0.106 -12.501 5.625 1.00 91.62 117 GLU A O 1
ATOM 915 N N . ARG A 1 118 ? 1.463 -10.914 5.448 1.00 90.50 118 ARG A N 1
ATOM 916 C CA . ARG A 1 118 ? 2.605 -11.825 5.543 1.00 90.50 118 ARG A CA 1
ATOM 917 C C . ARG A 1 118 ? 3.452 -11.506 6.763 1.00 90.50 118 ARG A C 1
ATOM 919 O O . ARG A 1 118 ? 4.084 -10.458 6.843 1.00 90.50 118 ARG A O 1
ATOM 926 N N . ILE A 1 119 ? 3.553 -12.470 7.670 1.00 89.56 119 ILE A N 1
ATOM 927 C CA . ILE A 1 119 ? 4.431 -12.374 8.836 1.00 89.56 119 ILE A CA 1
ATOM 928 C C . ILE A 1 119 ? 5.818 -12.892 8.452 1.00 89.56 119 ILE A C 1
ATOM 930 O O . ILE A 1 119 ? 5.975 -14.031 8.013 1.00 89.56 119 ILE A O 1
ATOM 934 N N . VAL A 1 120 ? 6.834 -12.051 8.616 1.00 87.81 120 VAL A N 1
ATOM 935 C CA . VAL A 1 120 ? 8.241 -12.387 8.394 1.00 87.81 120 VAL A CA 1
ATOM 936 C C . VAL A 1 120 ? 8.967 -12.376 9.730 1.00 87.81 120 VAL A C 1
ATOM 938 O O . VAL A 1 120 ? 8.934 -11.388 10.464 1.00 87.81 120 VAL A O 1
ATOM 941 N N . ILE A 1 121 ? 9.641 -13.479 10.038 1.00 86.56 121 ILE A N 1
ATOM 942 C CA . ILE A 1 121 ? 10.497 -13.589 11.217 1.00 86.56 121 ILE A CA 1
ATOM 943 C C . ILE A 1 121 ? 11.891 -13.109 10.817 1.00 86.56 121 ILE A C 1
ATOM 945 O O . ILE A 1 121 ? 12.507 -13.625 9.885 1.00 86.56 121 ILE A O 1
ATOM 949 N N . THR A 1 122 ? 12.369 -12.068 11.489 1.00 82.06 122 THR A N 1
ATOM 950 C CA . THR A 1 122 ? 13.722 -11.536 11.292 1.00 82.06 122 THR A CA 1
ATOM 951 C C . THR A 1 122 ? 14.733 -12.482 11.947 1.00 82.06 122 THR A C 1
ATOM 953 O O . THR A 1 122 ? 14.392 -13.166 12.906 1.00 82.06 122 THR A O 1
ATOM 956 N N . LYS A 1 123 ? 15.999 -12.482 11.501 1.00 78.88 123 LYS A N 1
ATOM 957 C CA . LYS A 1 123 ? 17.089 -13.231 12.165 1.00 78.88 123 LYS A CA 1
ATOM 958 C C . LYS A 1 123 ? 17.204 -12.949 13.672 1.00 78.88 123 LYS A C 1
ATOM 960 O O . LYS A 1 123 ? 17.616 -13.812 14.427 1.00 78.88 123 LYS A O 1
ATOM 965 N N . GLU A 1 124 ? 16.800 -11.752 14.094 1.00 81.44 124 GLU A N 1
ATOM 966 C CA . GLU A 1 124 ? 16.739 -11.299 15.492 1.00 81.44 124 GLU A CA 1
ATOM 967 C C . GLU A 1 124 ? 15.528 -11.882 16.269 1.00 81.44 124 GLU A C 1
ATOM 969 O O . GLU A 1 124 ? 15.211 -11.410 17.353 1.00 81.44 124 GLU A O 1
ATOM 974 N N . GLY A 1 125 ? 14.772 -12.832 15.701 1.00 83.06 125 GLY A N 1
ATOM 975 C CA . GLY A 1 125 ? 13.555 -13.409 16.295 1.00 83.06 125 GLY A CA 1
ATOM 976 C C . GLY A 1 125 ? 12.312 -12.510 16.227 1.00 83.06 125 GLY A C 1
ATOM 977 O O . GLY A 1 125 ? 11.203 -12.948 16.528 1.00 83.06 125 GLY A O 1
ATOM 978 N N . GLN A 1 126 ? 12.460 -11.258 15.786 1.00 86.31 126 GLN A N 1
ATOM 979 C CA . GLN A 1 126 ? 11.355 -10.302 15.694 1.00 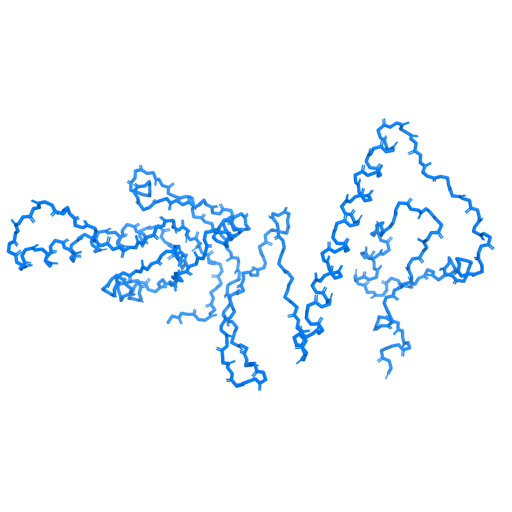86.31 126 GLN A CA 1
ATOM 980 C C . GLN A 1 126 ? 10.369 -10.668 14.578 1.00 86.31 126 GLN A C 1
ATOM 982 O O . GLN A 1 126 ? 10.750 -10.751 13.403 1.00 86.31 126 GLN A O 1
ATOM 987 N N . LYS A 1 127 ? 9.088 -10.810 14.932 1.00 88.69 127 LYS A N 1
ATOM 988 C CA . LYS A 1 127 ? 7.979 -10.953 13.981 1.00 88.69 127 LYS A CA 1
ATOM 989 C C . LYS A 1 127 ? 7.621 -9.582 13.412 1.00 88.69 127 LYS A C 1
ATOM 991 O O . LYS A 1 127 ? 7.309 -8.662 14.160 1.00 88.69 127 LYS A O 1
ATOM 996 N N . LYS A 1 128 ? 7.656 -9.448 12.089 1.00 88.44 128 LYS A N 1
ATOM 997 C CA . LYS A 1 128 ? 7.213 -8.252 11.366 1.00 88.44 128 LYS A CA 1
ATOM 998 C C . LYS A 1 128 ? 6.060 -8.620 10.453 1.00 88.44 128 LYS A C 1
ATOM 1000 O O . LYS A 1 128 ? 6.213 -9.513 9.623 1.00 88.44 128 LYS A O 1
ATOM 1005 N N . SER A 1 129 ? 4.934 -7.935 10.605 1.00 89.94 129 SER A N 1
ATOM 1006 C CA . SER A 1 129 ? 3.821 -8.050 9.667 1.00 89.94 129 SER A CA 1
ATOM 1007 C C . SER A 1 129 ? 4.057 -7.133 8.467 1.00 89.94 129 SER A C 1
ATOM 1009 O O . SER A 1 129 ? 4.432 -5.970 8.625 1.00 89.94 129 SER A O 1
ATOM 1011 N N . ILE A 1 130 ? 3.905 -7.680 7.264 1.00 92.00 130 ILE A N 1
ATOM 1012 C CA . ILE A 1 130 ? 3.999 -6.970 5.993 1.00 92.00 130 ILE A CA 1
ATOM 1013 C C . ILE A 1 130 ? 2.662 -7.134 5.287 1.00 92.00 130 ILE A C 1
ATOM 1015 O O . ILE A 1 130 ? 2.224 -8.253 5.030 1.00 92.00 130 ILE A O 1
ATOM 1019 N N . LEU A 1 131 ? 2.048 -6.010 4.946 1.00 93.12 131 LEU A N 1
ATOM 1020 C CA . LEU A 1 131 ? 0.800 -5.966 4.201 1.00 93.12 131 LEU A CA 1
ATOM 1021 C C . LEU A 1 131 ? 1.111 -5.934 2.704 1.00 93.12 131 LEU A C 1
ATOM 1023 O O . LEU A 1 131 ? 1.916 -5.115 2.254 1.00 93.12 131 LEU A O 1
ATOM 1027 N N . LEU A 1 132 ? 0.506 -6.846 1.951 1.00 93.06 132 LEU A N 1
ATOM 1028 C CA . LEU A 1 132 ? 0.696 -7.009 0.515 1.00 93.06 132 LEU A CA 1
ATOM 1029 C C . LEU A 1 132 ? -0.623 -6.707 -0.196 1.00 93.06 132 LEU A C 1
ATOM 1031 O O . LEU A 1 132 ? -1.652 -7.306 0.114 1.00 93.06 132 LEU A O 1
ATOM 1035 N N . PHE A 1 133 ? -0.558 -5.763 -1.132 1.00 92.62 133 PHE A N 1
ATOM 1036 C CA . PHE A 1 133 ? -1.638 -5.394 -2.041 1.00 92.62 133 PHE A CA 1
ATOM 1037 C C . PHE A 1 133 ? -1.226 -5.895 -3.425 1.00 92.62 133 PHE A C 1
ATOM 1039 O O . PHE A 1 133 ? -0.417 -5.253 -4.097 1.00 92.62 133 PHE A O 1
ATOM 1046 N N . ASP A 1 134 ? -1.711 -7.078 -3.786 1.00 91.31 134 ASP A N 1
ATOM 1047 C CA . ASP A 1 134 ? -1.340 -7.797 -5.003 1.00 91.31 134 ASP A CA 1
ATOM 1048 C C . ASP A 1 134 ? -2.383 -7.574 -6.114 1.00 91.31 134 ASP A C 1
ATOM 1050 O O . ASP A 1 134 ? -3.541 -7.232 -5.858 1.00 91.31 134 ASP A O 1
ATOM 1054 N N . ASP A 1 135 ? -1.950 -7.789 -7.360 1.00 88.75 135 ASP A N 1
ATOM 1055 C CA . ASP A 1 135 ? -2.753 -7.689 -8.590 1.00 88.75 135 ASP A CA 1
ATOM 1056 C C . ASP A 1 135 ? -3.397 -6.307 -8.849 1.00 88.75 135 ASP A C 1
ATOM 1058 O O . ASP A 1 135 ? -4.331 -6.183 -9.636 1.00 88.75 135 ASP A O 1
ATOM 1062 N N . CYS A 1 136 ? -2.887 -5.237 -8.231 1.00 87.62 136 CYS A N 1
ATOM 1063 C CA . CYS A 1 136 ? -3.266 -3.862 -8.575 1.00 87.62 136 CYS A CA 1
ATOM 1064 C C . CYS A 1 136 ? -2.661 -3.421 -9.924 1.00 87.62 136 CYS A C 1
ATOM 1066 O O . CYS A 1 136 ? -1.593 -3.893 -10.316 1.00 87.62 136 CYS A O 1
ATOM 1068 N N . ASP A 1 137 ? -3.298 -2.455 -10.598 1.00 85.06 137 ASP A N 1
ATOM 1069 C CA . ASP A 1 137 ? -2.843 -1.936 -11.899 1.00 85.06 137 ASP A CA 1
ATOM 1070 C C . ASP A 1 137 ? -1.391 -1.421 -11.854 1.00 85.06 137 ASP A C 1
ATOM 1072 O O . ASP A 1 137 ? -1.070 -0.454 -11.152 1.00 85.06 137 ASP A O 1
ATOM 1076 N N . ALA A 1 138 ? -0.522 -2.036 -12.664 1.00 78.06 138 ALA A N 1
ATOM 1077 C CA . ALA A 1 138 ? 0.919 -1.774 -12.669 1.00 78.06 138 ALA A CA 1
ATOM 1078 C C . ALA A 1 138 ? 1.294 -0.348 -13.120 1.00 78.06 138 ALA A C 1
ATOM 1080 O O . ALA A 1 138 ? 2.311 0.190 -12.675 1.00 78.06 138 ALA A O 1
ATOM 1081 N N . ASP A 1 139 ? 0.454 0.298 -13.933 1.00 81.75 139 ASP A N 1
ATOM 1082 C CA . ASP A 1 139 ? 0.711 1.632 -14.498 1.00 81.75 139 ASP A CA 1
ATOM 1083 C C . ASP A 1 139 ? 0.822 2.739 -13.436 1.00 81.75 139 ASP A C 1
ATOM 1085 O O . ASP A 1 139 ? 1.383 3.806 -13.684 1.00 81.75 139 ASP A O 1
ATOM 1089 N N . ARG A 1 140 ? 0.286 2.509 -12.230 1.00 76.62 140 ARG A N 1
ATOM 1090 C CA . ARG A 1 140 ? 0.147 3.539 -11.183 1.00 76.62 140 ARG A CA 1
ATOM 1091 C C . ARG A 1 140 ? 1.230 3.483 -10.111 1.00 76.62 140 ARG A C 1
ATOM 1093 O O . ARG A 1 140 ? 1.325 4.386 -9.275 1.00 76.62 140 ARG A O 1
ATOM 1100 N N . GLY A 1 141 ? 2.062 2.448 -10.143 1.00 82.75 141 GLY A N 1
ATOM 1101 C CA . GLY A 1 141 ? 3.187 2.281 -9.238 1.00 82.75 141 GLY A CA 1
ATOM 1102 C C . GLY A 1 141 ? 3.354 0.841 -8.785 1.00 82.75 141 GLY A C 1
ATOM 1103 O O . GLY A 1 141 ? 2.389 0.126 -8.539 1.00 82.75 141 GLY A O 1
ATOM 1104 N N . VAL A 1 142 ? 4.613 0.448 -8.617 1.00 88.25 142 VAL A N 1
ATOM 1105 C CA . VAL A 1 142 ? 5.006 -0.898 -8.200 1.00 88.25 142 VAL A CA 1
ATOM 1106 C C . VAL A 1 142 ? 5.835 -0.806 -6.924 1.00 88.25 142 VAL A C 1
ATOM 1108 O O . VAL A 1 142 ? 6.576 0.156 -6.705 1.00 88.25 142 VAL A O 1
ATOM 1111 N N . SER A 1 143 ? 5.725 -1.825 -6.076 1.00 89.81 143 SER A N 1
ATOM 1112 C CA . SER A 1 143 ? 6.569 -1.996 -4.894 1.00 89.81 143 SER A CA 1
ATOM 1113 C C . SER A 1 143 ? 7.456 -3.225 -5.056 1.00 89.81 143 SER A C 1
ATOM 1115 O O . SER A 1 143 ? 6.977 -4.300 -5.394 1.00 89.81 143 SER A O 1
ATOM 1117 N N . VAL A 1 144 ? 8.754 -3.078 -4.782 1.00 90.62 144 VAL A N 1
ATOM 1118 C CA . VAL A 1 144 ? 9.717 -4.188 -4.828 1.00 90.62 144 VAL A CA 1
ATOM 1119 C C . VAL A 1 144 ? 10.083 -4.596 -3.405 1.00 90.62 144 VAL A C 1
ATOM 1121 O O . VAL A 1 144 ? 10.691 -3.823 -2.659 1.00 90.62 144 VAL A O 1
ATOM 1124 N N . LEU A 1 145 ? 9.728 -5.823 -3.024 1.00 90.12 145 LEU A N 1
ATOM 1125 C CA . LEU A 1 145 ? 10.099 -6.396 -1.734 1.00 90.12 145 LEU A CA 1
ATOM 1126 C C . LEU A 1 145 ? 11.493 -7.032 -1.816 1.00 90.12 145 LEU A C 1
ATOM 1128 O O . LEU A 1 145 ? 11.661 -8.123 -2.356 1.00 90.12 145 LEU A O 1
ATOM 1132 N N . LEU A 1 146 ? 12.489 -6.371 -1.227 1.00 90.69 146 LEU A N 1
ATOM 1133 C CA . LEU A 1 146 ? 13.852 -6.898 -1.140 1.00 90.69 146 LEU A CA 1
ATOM 1134 C C . LEU A 1 146 ? 13.997 -7.854 0.049 1.00 90.69 146 LEU A C 1
ATOM 1136 O O . LEU A 1 146 ? 13.608 -7.529 1.173 1.00 90.69 146 LEU A O 1
ATOM 1140 N N . ARG A 1 147 ? 14.612 -9.014 -0.189 1.00 87.44 147 ARG A N 1
ATOM 1141 C CA . ARG A 1 147 ? 14.936 -10.013 0.836 1.00 87.44 147 ARG A CA 1
ATOM 1142 C C . ARG A 1 147 ? 16.434 -10.277 0.816 1.00 87.44 147 ARG A C 1
ATOM 1144 O O . ARG A 1 147 ? 16.992 -10.533 -0.241 1.00 87.44 147 ARG A O 1
ATOM 1151 N N . ALA A 1 148 ? 17.073 -10.208 1.977 1.00 87.06 148 ALA A N 1
ATOM 1152 C CA . ALA A 1 148 ? 18.464 -10.612 2.133 1.00 87.06 148 ALA A CA 1
ATOM 1153 C C . ALA A 1 148 ? 18.725 -11.048 3.571 1.00 87.06 148 ALA A C 1
ATOM 1155 O O . ALA A 1 148 ? 17.943 -10.766 4.485 1.00 87.06 148 ALA A O 1
ATOM 1156 N N . SER A 1 149 ? 19.847 -11.732 3.762 1.00 84.56 149 SER A N 1
ATOM 1157 C CA . SER A 1 149 ? 20.229 -12.279 5.055 1.00 84.56 149 SER A CA 1
ATOM 1158 C C . SER A 1 149 ? 20.925 -11.219 5.928 1.00 84.56 149 SER A C 1
ATOM 1160 O O . SER A 1 149 ? 20.852 -11.284 7.157 1.00 84.56 149 SER A O 1
ATOM 1162 N N . SER A 1 150 ? 21.573 -10.226 5.310 1.00 87.69 150 SER A N 1
ATOM 1163 C CA . SER A 1 150 ? 22.279 -9.139 5.990 1.00 87.69 150 SER A CA 1
ATOM 1164 C C . SER A 1 150 ? 21.645 -7.774 5.715 1.00 87.69 150 SER A C 1
ATOM 1166 O O . SER A 1 150 ? 21.291 -7.436 4.584 1.00 87.69 150 SER A O 1
ATOM 1168 N N . ARG A 1 151 ? 21.584 -6.908 6.740 1.00 88.44 151 ARG A N 1
ATOM 1169 C CA . ARG A 1 151 ? 21.178 -5.500 6.551 1.00 88.44 151 ARG A CA 1
ATOM 1170 C C . ARG A 1 151 ? 22.142 -4.745 5.625 1.00 88.44 151 ARG A C 1
ATOM 1172 O O . ARG A 1 151 ? 21.717 -3.791 4.976 1.00 88.44 151 ARG A O 1
ATOM 1179 N N . ARG A 1 152 ? 23.422 -5.142 5.561 1.00 92.31 152 ARG A N 1
ATOM 1180 C CA . ARG A 1 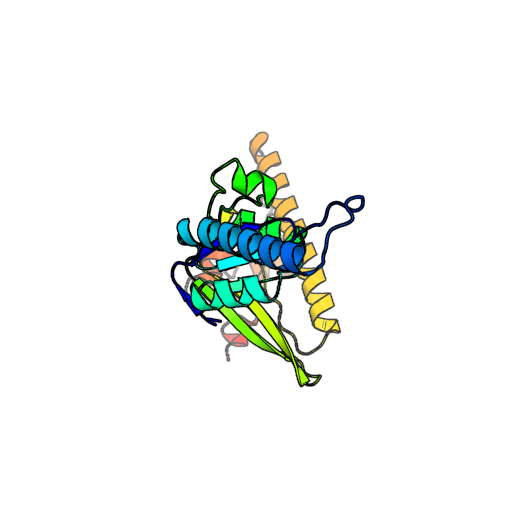152 ? 24.414 -4.527 4.659 1.00 92.31 152 ARG A CA 1
ATOM 1181 C C . ARG A 1 152 ? 24.067 -4.809 3.196 1.00 92.31 152 ARG A C 1
ATOM 1183 O O . ARG A 1 152 ? 23.990 -3.867 2.412 1.00 92.31 152 ARG A O 1
ATOM 1190 N N . GLU A 1 153 ? 23.749 -6.063 2.875 1.00 93.12 153 GLU A N 1
ATOM 1191 C CA . GLU A 1 153 ? 23.287 -6.489 1.545 1.00 93.12 153 GLU A CA 1
ATOM 1192 C C . GLU A 1 153 ? 21.997 -5.769 1.144 1.00 93.12 153 GLU A C 1
ATOM 1194 O O . GLU A 1 153 ? 21.936 -5.188 0.066 1.00 93.12 153 GLU A O 1
ATOM 1199 N N . LEU A 1 154 ? 20.996 -5.700 2.035 1.00 92.31 154 LEU A N 1
ATOM 1200 C CA . LEU A 1 154 ? 19.742 -4.982 1.761 1.00 92.31 154 LEU A CA 1
ATOM 1201 C C . LEU A 1 154 ? 19.970 -3.502 1.430 1.00 92.31 154 LEU A C 1
ATOM 1203 O O . LEU A 1 154 ? 19.318 -2.955 0.542 1.00 92.31 154 LEU A O 1
ATOM 1207 N N . ARG A 1 155 ? 20.894 -2.833 2.133 1.00 94.25 155 ARG A N 1
ATOM 1208 C CA . ARG A 1 155 ? 21.242 -1.432 1.847 1.00 94.25 155 ARG A CA 1
ATOM 1209 C C . ARG A 1 155 ? 21.927 -1.295 0.492 1.00 94.25 155 ARG A C 1
ATOM 1211 O O . ARG A 1 155 ? 21.585 -0.372 -0.242 1.00 94.25 155 ARG A O 1
ATOM 1218 N N . ALA A 1 156 ? 22.867 -2.183 0.172 1.00 94.88 156 ALA A N 1
ATOM 1219 C CA . ALA A 1 156 ? 23.549 -2.188 -1.118 1.00 94.88 156 ALA A CA 1
ATOM 1220 C C . ALA A 1 156 ? 22.555 -2.433 -2.264 1.00 94.88 156 ALA A C 1
ATOM 1222 O O . ALA A 1 156 ? 22.452 -1.602 -3.163 1.00 94.88 156 ALA A O 1
ATOM 1223 N N . ALA A 1 157 ? 21.732 -3.480 -2.161 1.00 94.31 157 ALA A N 1
ATOM 1224 C CA . ALA A 1 157 ? 20.687 -3.805 -3.129 1.00 94.31 157 ALA A CA 1
ATOM 1225 C C . ALA A 1 157 ? 19.697 -2.647 -3.317 1.00 94.31 157 ALA A C 1
ATOM 1227 O O . ALA A 1 157 ? 19.375 -2.285 -4.444 1.00 94.31 157 ALA A O 1
ATOM 1228 N N . LYS A 1 158 ? 19.267 -1.990 -2.231 1.00 94.94 158 LYS A N 1
ATOM 1229 C CA . LYS A 1 158 ? 18.380 -0.819 -2.311 1.00 94.94 158 LYS A CA 1
ATOM 1230 C C . LYS A 1 158 ? 19.022 0.360 -3.050 1.00 94.94 158 LYS A C 1
ATOM 1232 O O . LYS A 1 158 ? 18.331 1.043 -3.803 1.00 94.94 158 LYS A O 1
ATOM 1237 N N . ARG A 1 159 ? 20.317 0.626 -2.834 1.00 94.88 159 ARG A N 1
ATOM 1238 C CA . ARG A 1 159 ? 21.043 1.688 -3.559 1.00 94.88 159 ARG A CA 1
ATOM 1239 C C . ARG A 1 159 ? 21.171 1.356 -5.041 1.00 94.88 159 ARG A C 1
ATOM 1241 O O . ARG A 1 159 ? 20.873 2.216 -5.861 1.00 94.88 159 ARG A O 1
ATOM 1248 N N . LEU A 1 160 ? 21.556 0.120 -5.359 1.00 93.75 160 LEU A N 1
ATOM 1249 C CA . LEU A 1 160 ? 21.671 -0.361 -6.735 1.00 93.75 160 LEU A CA 1
ATOM 1250 C C . LEU A 1 160 ? 20.329 -0.274 -7.460 1.00 93.75 160 LEU A C 1
ATOM 1252 O O . LEU A 1 160 ? 20.263 0.313 -8.530 1.00 93.75 160 LEU A O 1
ATOM 1256 N N . LEU A 1 161 ? 19.242 -0.745 -6.843 1.00 93.44 161 LEU A N 1
ATOM 1257 C CA . LEU A 1 161 ? 17.900 -0.654 -7.417 1.00 93.44 161 LEU A CA 1
ATOM 1258 C C . LEU A 1 161 ? 17.505 0.803 -7.701 1.00 93.44 161 LEU A C 1
ATOM 1260 O O . LEU A 1 161 ? 17.003 1.106 -8.777 1.00 93.44 161 LEU A O 1
ATOM 1264 N N . LYS A 1 162 ? 17.767 1.724 -6.763 1.00 92.62 162 LYS A N 1
ATOM 1265 C CA . LYS A 1 162 ? 17.477 3.152 -6.961 1.00 92.62 162 LYS A CA 1
ATOM 1266 C C . LYS A 1 162 ? 18.277 3.735 -8.131 1.00 92.62 162 LYS A C 1
ATOM 1268 O O . LYS A 1 162 ? 17.722 4.502 -8.913 1.00 92.62 162 LYS A O 1
ATOM 1273 N N . PHE A 1 163 ? 19.553 3.370 -8.246 1.00 91.38 163 PHE A N 1
ATOM 1274 C CA . PHE A 1 163 ? 20.405 3.786 -9.357 1.00 91.38 163 PHE A CA 1
ATOM 1275 C C . PHE A 1 163 ? 19.908 3.223 -10.694 1.00 91.38 163 PHE A C 1
ATOM 1277 O O . PHE A 1 163 ? 19.783 3.975 -11.652 1.00 91.38 163 PHE A O 1
ATOM 1284 N N . LEU A 1 164 ? 19.543 1.939 -10.739 1.00 88.50 164 LEU A N 1
ATOM 1285 C CA . LEU A 1 164 ? 19.004 1.287 -11.935 1.00 88.50 164 LEU A CA 1
ATOM 1286 C C . LEU A 1 164 ? 17.700 1.936 -12.405 1.00 88.50 164 LEU A C 1
ATOM 1288 O O . LEU A 1 164 ? 17.555 2.222 -13.589 1.00 88.50 164 LEU A O 1
ATOM 1292 N N . VAL A 1 165 ? 16.773 2.224 -11.485 1.00 89.62 165 VAL A N 1
ATOM 1293 C CA . VAL A 1 165 ? 15.514 2.914 -11.812 1.00 89.62 165 VAL A CA 1
ATOM 1294 C C . VAL A 1 165 ? 15.786 4.306 -12.384 1.00 89.62 165 VAL A C 1
ATOM 1296 O O . VAL A 1 165 ? 15.202 4.671 -13.401 1.00 89.62 165 VAL A O 1
ATOM 1299 N N . LEU A 1 166 ? 16.696 5.068 -11.768 1.00 89.75 166 LEU A N 1
ATOM 1300 C CA . LEU A 1 166 ? 17.064 6.402 -12.248 1.00 89.75 166 LEU A CA 1
ATOM 1301 C C . LEU A 1 166 ? 17.739 6.349 -13.624 1.00 89.75 166 LEU A C 1
ATOM 1303 O O . LEU A 1 166 ? 17.376 7.117 -14.510 1.00 89.75 166 LEU A O 1
ATOM 1307 N N . SER A 1 167 ? 18.693 5.437 -13.808 1.00 87.50 167 SER A N 1
ATOM 1308 C CA . SER A 1 167 ? 19.402 5.251 -15.073 1.00 87.50 167 SER A CA 1
ATOM 1309 C C . SER A 1 167 ? 18.432 4.870 -16.191 1.00 87.50 167 SER A C 1
ATOM 1311 O O . SER A 1 167 ? 18.439 5.513 -17.237 1.00 87.50 167 SER A O 1
ATOM 1313 N N . ARG A 1 168 ? 17.520 3.921 -15.941 1.00 86.25 168 ARG A N 1
ATOM 1314 C CA . ARG A 1 168 ? 16.488 3.516 -16.906 1.00 86.25 168 ARG A CA 1
ATOM 1315 C C . ARG A 1 168 ? 15.550 4.666 -17.262 1.00 86.25 168 ARG A C 1
ATOM 1317 O O . ARG A 1 168 ? 15.229 4.852 -18.433 1.00 86.25 168 ARG A O 1
ATOM 1324 N N . TYR A 1 169 ? 15.121 5.440 -16.266 1.00 88.81 169 TYR A N 1
ATOM 1325 C CA . TYR A 1 169 ? 14.282 6.614 -16.487 1.00 88.81 169 TYR A CA 1
ATOM 1326 C C . TYR A 1 169 ? 15.000 7.668 -17.341 1.00 88.81 169 TYR A C 1
ATOM 1328 O O . TYR A 1 169 ? 14.435 8.147 -18.321 1.00 88.81 169 TYR A O 1
ATOM 1336 N N . SER A 1 170 ? 16.265 7.964 -17.031 1.00 89.06 170 SER A N 1
ATOM 1337 C CA . SER A 1 170 ? 17.092 8.893 -17.807 1.00 89.06 170 SER A CA 1
ATOM 1338 C C . SER A 1 170 ? 17.267 8.432 -19.254 1.00 89.06 170 SER A C 1
ATOM 1340 O O . SER A 1 170 ? 17.068 9.225 -20.169 1.00 89.06 170 SER A O 1
ATOM 1342 N N . SER A 1 171 ? 17.576 7.151 -19.482 1.00 83.75 171 SER A N 1
ATOM 1343 C CA . SER A 1 171 ? 17.712 6.608 -20.838 1.00 83.75 171 SER A CA 1
ATOM 1344 C C . SER A 1 171 ? 16.403 6.687 -21.623 1.00 83.75 171 SER A C 1
ATOM 1346 O O . SER A 1 171 ? 16.424 7.026 -22.801 1.00 83.75 171 SER A O 1
ATOM 1348 N N . ASN A 1 172 ? 15.253 6.435 -20.985 1.00 85.50 172 ASN A N 1
ATOM 1349 C CA . ASN A 1 172 ? 13.951 6.589 -21.640 1.00 85.50 172 ASN A CA 1
ATOM 1350 C C . ASN A 1 172 ? 13.693 8.036 -22.087 1.00 85.50 172 ASN A C 1
ATOM 1352 O O . ASN A 1 172 ? 13.198 8.243 -23.195 1.00 85.50 172 ASN A O 1
ATOM 1356 N N . LEU A 1 173 ? 14.037 9.023 -21.253 1.00 89.25 173 LEU A N 1
ATOM 1357 C CA . LEU A 1 173 ? 13.905 10.440 -21.605 1.00 89.25 173 LEU A CA 1
ATOM 1358 C C . LEU A 1 173 ? 14.839 10.838 -22.750 1.00 89.25 173 LEU A C 1
ATOM 1360 O O . LEU A 1 173 ? 14.419 11.543 -23.660 1.00 89.25 173 LEU A O 1
ATOM 1364 N N . GLU A 1 174 ? 16.079 10.359 -22.741 1.00 87.69 174 GLU A N 1
ATOM 1365 C CA . GLU A 1 174 ? 17.046 10.630 -23.807 1.00 87.69 174 GLU A CA 1
ATOM 1366 C C . GLU A 1 174 ? 16.610 10.022 -25.144 1.00 87.69 174 GLU A C 1
ATOM 1368 O O . GLU A 1 174 ? 16.643 10.689 -26.174 1.00 87.69 174 GLU A O 1
ATOM 1373 N N . ILE A 1 175 ? 16.113 8.781 -25.134 1.00 82.31 175 ILE A N 1
ATOM 1374 C CA . ILE A 1 175 ? 15.548 8.142 -26.329 1.00 82.31 175 ILE A CA 1
ATOM 1375 C C . ILE A 1 175 ? 14.333 8.928 -26.835 1.00 82.31 175 ILE A C 1
ATOM 1377 O O . ILE A 1 175 ? 14.185 9.108 -28.043 1.00 82.31 175 ILE A O 1
ATOM 1381 N N . ALA A 1 176 ? 13.458 9.395 -25.939 1.00 87.00 176 ALA A N 1
ATOM 1382 C CA . ALA A 1 176 ? 12.320 10.231 -26.315 1.00 87.00 176 ALA A CA 1
ATOM 1383 C C . ALA A 1 176 ? 12.772 11.564 -26.936 1.00 87.00 176 ALA A C 1
ATOM 1385 O O . ALA A 1 176 ? 12.209 11.985 -27.944 1.00 87.00 176 ALA A O 1
ATOM 1386 N N . PHE A 1 177 ? 13.824 12.179 -26.390 1.00 88.94 177 PHE A N 1
ATOM 1387 C CA . PHE A 1 177 ? 14.432 13.397 -26.923 1.00 88.94 177 PHE A CA 1
ATOM 1388 C C . PHE A 1 177 ? 15.025 13.181 -28.322 1.00 88.94 177 PHE A C 1
ATOM 1390 O O . PHE A 1 177 ? 14.691 13.919 -29.241 1.00 88.94 177 PHE A O 1
ATOM 1397 N N . LEU A 1 178 ? 15.830 12.135 -28.531 1.00 85.75 178 LEU A N 1
ATOM 1398 C CA . LEU A 1 178 ? 16.413 11.823 -29.844 1.00 85.75 178 LEU A CA 1
ATOM 1399 C C . LEU A 1 178 ? 15.339 11.545 -30.906 1.00 85.75 178 LEU A C 1
ATOM 1401 O O . LEU A 1 178 ? 15.432 12.053 -32.027 1.00 85.75 178 LEU A O 1
ATOM 1405 N N . LYS A 1 179 ? 14.286 10.803 -30.530 1.00 85.38 179 LYS A N 1
ATOM 1406 C CA . LYS A 1 179 ? 13.119 10.541 -31.388 1.00 85.38 179 LYS A CA 1
ATOM 1407 C C . LYS A 1 179 ? 12.393 11.821 -31.799 1.00 85.38 179 LYS A C 1
ATOM 1409 O O . LYS A 1 179 ? 11.866 11.868 -32.903 1.00 85.38 179 LYS A O 1
ATOM 1414 N N . MET A 1 180 ? 12.374 12.846 -30.946 1.00 92.25 180 MET A N 1
ATOM 1415 C CA . MET A 1 180 ? 11.757 14.138 -31.261 1.00 92.25 180 MET A CA 1
ATOM 1416 C C . MET A 1 180 ? 12.443 14.842 -32.440 1.00 92.25 180 MET A C 1
ATOM 1418 O O . MET A 1 180 ? 11.782 15.549 -33.192 1.00 92.25 180 MET A O 1
ATOM 1422 N N . PHE A 1 181 ? 13.745 14.609 -32.627 1.00 91.62 181 PHE A N 1
ATOM 1423 C CA . PHE A 1 181 ? 14.540 15.144 -33.738 1.00 91.62 181 PHE A CA 1
ATOM 1424 C C . PHE A 1 181 ? 14.734 14.143 -34.888 1.00 91.62 181 PHE A C 1
ATOM 1426 O O . PHE A 1 181 ? 15.584 14.364 -35.744 1.00 91.62 181 PHE A O 1
ATOM 1433 N N . ASP A 1 182 ? 13.994 13.027 -34.889 1.00 87.62 182 ASP A N 1
ATOM 1434 C CA . ASP A 1 182 ? 14.149 11.906 -35.832 1.00 87.62 182 ASP A CA 1
ATOM 1435 C C . ASP A 1 182 ? 15.594 11.368 -35.926 1.00 87.62 182 ASP A C 1
ATOM 1437 O O . ASP A 1 182 ? 16.049 10.829 -36.9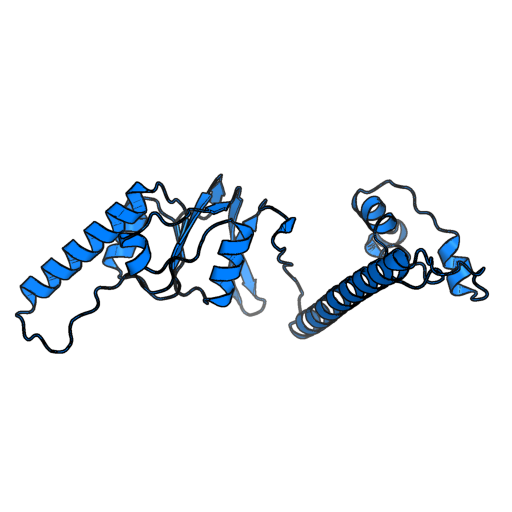34 1.00 87.62 182 ASP A O 1
ATOM 1441 N N . THR A 1 183 ? 16.341 11.500 -34.827 1.00 82.69 183 THR A N 1
ATOM 1442 C CA . THR A 1 183 ? 17.710 10.995 -34.715 1.00 82.69 183 THR A CA 1
ATOM 1443 C C . THR A 1 183 ? 17.709 9.648 -34.006 1.00 82.69 183 THR A C 1
ATOM 1445 O O . THR A 1 183 ? 17.015 9.435 -33.010 1.00 82.69 183 THR A O 1
ATOM 1448 N N . LYS A 1 184 ? 18.498 8.703 -34.521 1.00 72.31 184 LYS A N 1
ATOM 1449 C CA . LYS A 1 184 ? 18.724 7.403 -33.883 1.00 72.31 184 LYS A CA 1
ATOM 1450 C C . LYS A 1 184 ? 20.199 7.280 -33.520 1.00 72.31 184 LYS A C 1
ATOM 1452 O O . LYS A 1 184 ? 21.043 7.723 -34.300 1.00 72.31 184 LYS A O 1
ATOM 1457 N N . PRO A 1 185 ? 20.530 6.683 -32.364 1.00 68.75 185 PRO A N 1
ATOM 1458 C CA . PRO A 1 185 ? 21.920 6.449 -32.014 1.00 68.75 185 PRO A CA 1
ATOM 1459 C C . PRO A 1 185 ? 22.567 5.549 -33.075 1.00 68.75 185 PRO A C 1
ATOM 1461 O O . PRO A 1 185 ? 22.023 4.502 -33.433 1.00 68.75 185 PRO A O 1
ATOM 1464 N N . ALA A 1 186 ? 23.715 5.978 -33.601 1.00 69.00 186 ALA A N 1
ATOM 1465 C CA . ALA A 1 186 ? 24.424 5.253 -34.646 1.00 69.00 186 ALA A CA 1
ATOM 1466 C C . ALA A 1 186 ? 24.933 3.903 -34.116 1.00 69.00 186 ALA A C 1
ATOM 1468 O O . ALA A 1 186 ? 25.712 3.845 -33.164 1.00 69.00 186 ALA A O 1
ATOM 1469 N N . THR A 1 187 ? 24.516 2.807 -34.746 1.00 64.50 187 THR A N 1
ATOM 1470 C CA . THR A 1 187 ? 25.046 1.466 -34.477 1.00 64.50 187 THR A CA 1
ATOM 1471 C C . THR A 1 187 ? 26.394 1.316 -35.177 1.00 64.50 187 THR A C 1
ATOM 1473 O O . THR A 1 187 ? 26.457 0.899 -36.332 1.00 64.50 187 THR A O 1
ATOM 1476 N N . LEU A 1 188 ? 27.478 1.691 -34.500 1.00 63.72 188 LEU A N 1
ATOM 1477 C CA . LEU A 1 188 ? 28.823 1.354 -34.965 1.00 63.72 188 LEU A CA 1
ATOM 1478 C C . LEU A 1 188 ? 29.095 -0.143 -34.719 1.00 63.72 188 LEU A C 1
ATOM 1480 O O . LEU A 1 188 ? 28.617 -0.699 -33.729 1.00 63.72 188 LEU A O 1
ATOM 1484 N N . PRO A 1 189 ? 29.856 -0.832 -35.583 1.00 64.38 189 PRO A N 1
ATOM 1485 C CA . PRO A 1 189 ? 30.357 -2.156 -35.246 1.00 64.38 189 PRO A CA 1
ATOM 1486 C C . PRO A 1 189 ? 31.271 -2.032 -34.024 1.00 64.38 189 PRO A C 1
ATOM 1488 O O . PRO A 1 189 ? 32.209 -1.233 -34.008 1.00 64.38 189 PRO A O 1
ATOM 1491 N N . ALA A 1 190 ? 30.972 -2.788 -32.969 1.00 63.53 190 ALA A N 1
ATOM 1492 C CA . ALA A 1 190 ? 31.739 -2.703 -31.739 1.00 63.53 190 ALA A CA 1
ATOM 1493 C C . ALA A 1 190 ? 33.165 -3.229 -31.968 1.00 63.53 190 ALA A C 1
ATOM 1495 O O . ALA A 1 190 ? 33.361 -4.400 -32.278 1.00 63.53 190 ALA A O 1
ATOM 1496 N N . THR A 1 191 ? 34.168 -2.373 -31.782 1.00 68.50 191 THR A N 1
ATOM 1497 C CA . THR A 1 191 ? 35.595 -2.746 -31.844 1.00 68.50 191 THR A CA 1
ATOM 1498 C C . THR A 1 191 ? 36.089 -3.407 -30.554 1.00 68.50 191 THR A C 1
ATOM 1500 O O . THR A 1 191 ? 37.189 -3.951 -30.499 1.00 68.50 191 THR A O 1
ATOM 1503 N N . CYS A 1 192 ? 35.277 -3.371 -29.494 1.00 72.75 192 CYS A N 1
ATOM 1504 C CA . CYS A 1 192 ? 35.591 -3.968 -28.204 1.00 72.75 192 CYS A CA 1
ATOM 1505 C C . CYS A 1 192 ? 35.323 -5.482 -28.211 1.00 72.75 192 CYS A C 1
ATOM 1507 O O . CYS A 1 192 ? 34.198 -5.915 -28.462 1.00 72.75 192 CYS A O 1
ATOM 1509 N N . GLN A 1 193 ? 36.327 -6.278 -27.826 1.00 72.12 193 GLN A N 1
ATOM 1510 C CA . GLN A 1 193 ? 36.238 -7.743 -27.725 1.00 72.12 193 GLN A CA 1
ATOM 1511 C C . GLN A 1 193 ? 35.062 -8.221 -26.853 1.00 72.12 193 GLN A C 1
ATOM 1513 O O . GLN A 1 193 ? 34.381 -9.180 -27.207 1.00 72.12 193 GLN A O 1
ATOM 1518 N N . ILE A 1 194 ? 34.772 -7.522 -25.749 1.00 71.06 194 ILE A N 1
ATOM 1519 C CA . ILE A 1 194 ? 33.654 -7.846 -24.845 1.00 71.06 194 ILE A CA 1
ATOM 1520 C C . ILE A 1 194 ? 32.308 -7.632 -25.546 1.00 71.06 194 ILE A C 1
ATOM 1522 O O . ILE A 1 194 ? 31.396 -8.441 -25.408 1.00 71.06 194 ILE A O 1
ATOM 1526 N N . CYS A 1 195 ? 32.179 -6.560 -26.329 1.00 66.38 195 CYS A N 1
ATOM 1527 C CA . CYS A 1 195 ? 30.944 -6.253 -27.046 1.00 66.38 195 CYS A CA 1
ATOM 1528 C C . CYS A 1 195 ? 30.695 -7.244 -28.190 1.00 66.38 195 CYS A C 1
ATOM 1530 O O . CYS A 1 195 ? 29.555 -7.648 -28.385 1.00 66.38 195 CYS A O 1
ATOM 1532 N N . VAL A 1 196 ? 31.747 -7.687 -28.889 1.00 70.19 196 VAL A N 1
ATOM 1533 C CA . VAL A 1 196 ? 31.670 -8.751 -29.911 1.00 70.19 196 VAL A CA 1
ATOM 1534 C C . VAL A 1 196 ? 31.283 -10.095 -29.288 1.00 70.19 196 VAL A C 1
ATOM 1536 O O . VAL A 1 196 ? 30.453 -10.820 -29.828 1.00 70.19 196 VAL A O 1
ATOM 1539 N N . TYR A 1 197 ? 31.837 -10.419 -28.116 1.00 67.44 197 TYR A N 1
ATOM 1540 C CA . TYR A 1 197 ? 31.468 -11.628 -27.376 1.00 67.44 197 TYR A CA 1
ATOM 1541 C C . TYR A 1 197 ? 29.999 -11.607 -26.917 1.00 67.44 197 TYR A C 1
ATOM 1543 O O . TYR A 1 197 ? 29.321 -12.635 -26.902 1.00 67.44 197 TYR A O 1
ATOM 1551 N N . ASN A 1 198 ? 29.502 -10.423 -26.558 1.00 63.44 198 ASN A N 1
ATOM 1552 C CA . ASN A 1 198 ? 28.144 -10.215 -26.071 1.00 63.44 198 ASN A CA 1
ATOM 1553 C C . ASN A 1 198 ? 27.102 -10.129 -27.203 1.00 63.44 198 ASN A C 1
ATOM 1555 O O . ASN A 1 198 ? 26.003 -10.653 -27.045 1.00 63.44 198 ASN A O 1
ATOM 1559 N N . SER A 1 199 ? 27.432 -9.528 -28.352 1.00 60.19 199 SER A N 1
ATOM 1560 C CA . SER A 1 199 ? 26.507 -9.322 -29.481 1.00 60.19 199 SER A CA 1
ATOM 1561 C C . SER A 1 199 ? 26.069 -10.617 -30.177 1.00 60.19 199 SER A C 1
ATOM 1563 O O . SER A 1 199 ? 25.018 -10.644 -30.818 1.00 60.19 199 SER A O 1
ATOM 1565 N N . GLY A 1 200 ? 26.843 -11.697 -30.033 1.00 54.84 200 GLY A N 1
ATOM 1566 C CA . GLY A 1 200 ? 26.569 -13.000 -30.644 1.00 54.84 200 GLY A CA 1
ATOM 1567 C C . GLY A 1 200 ? 25.581 -13.890 -29.886 1.00 54.84 200 GLY A C 1
ATOM 1568 O O . GLY A 1 200 ? 25.158 -14.911 -30.424 1.00 54.84 200 GLY A O 1
ATOM 1569 N N . LYS A 1 201 ? 25.184 -13.541 -28.656 1.00 57.75 201 LYS A N 1
ATOM 1570 C CA . LYS A 1 201 ? 24.287 -14.382 -27.851 1.00 57.75 201 LYS A CA 1
ATOM 1571 C C . LYS A 1 201 ? 22.861 -13.835 -27.875 1.00 57.75 201 LYS A C 1
ATOM 1573 O O . LYS A 1 201 ? 22.405 -13.231 -26.914 1.00 57.75 201 LYS A O 1
ATOM 1578 N N . LYS A 1 202 ? 22.130 -14.055 -28.971 1.00 55.06 202 LYS A N 1
ATOM 1579 C CA . LYS A 1 202 ? 20.659 -13.992 -28.927 1.00 55.06 202 LYS A CA 1
ATOM 1580 C C . LYS A 1 202 ? 20.177 -15.254 -28.218 1.00 55.06 202 LYS A C 1
ATOM 1582 O O . LYS A 1 202 ? 20.249 -16.340 -28.780 1.00 55.06 202 LYS A O 1
ATOM 1587 N N . PHE A 1 203 ? 19.786 -15.123 -26.958 1.00 59.22 203 PHE A N 1
ATOM 1588 C CA . PHE A 1 203 ? 19.322 -16.253 -26.158 1.00 59.22 203 PHE A CA 1
ATOM 1589 C C . PHE A 1 203 ? 17.918 -16.673 -26.604 1.00 59.22 203 PHE A C 1
ATOM 1591 O O . PHE A 1 203 ? 17.075 -15.813 -26.861 1.00 59.22 203 PHE A O 1
ATOM 1598 N N . GLU A 1 204 ? 17.688 -17.984 -26.699 1.00 57.97 204 GLU A N 1
ATOM 1599 C CA . GLU A 1 204 ? 16.387 -18.565 -27.041 1.00 57.97 204 GLU A CA 1
ATOM 1600 C C . GLU A 1 204 ? 15.285 -18.040 -26.107 1.00 57.97 204 GLU A C 1
ATOM 1602 O O . GLU A 1 204 ? 15.459 -17.984 -24.885 1.00 57.97 204 GLU A O 1
ATOM 1607 N N . GLU A 1 205 ? 14.138 -17.679 -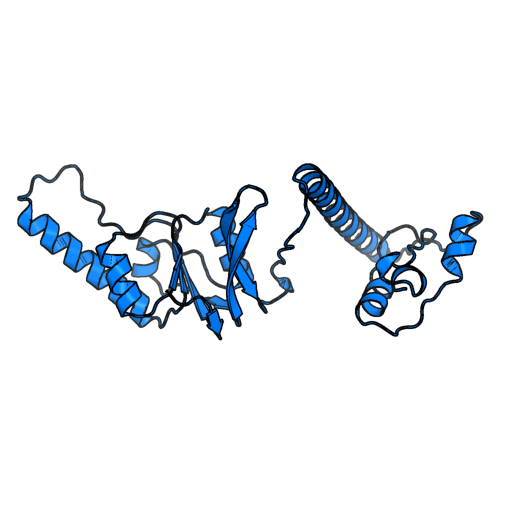26.688 1.00 59.53 205 GLU A N 1
ATOM 1608 C CA . GLU A 1 205 ? 12.951 -17.106 -26.031 1.00 59.53 205 GLU A CA 1
ATOM 1609 C C . GLU A 1 205 ? 12.189 -18.130 -25.162 1.00 59.53 205 GLU A C 1
ATOM 1611 O O . GLU A 1 205 ? 10.967 -18.217 -25.186 1.00 59.53 205 GLU A O 1
ATOM 1616 N N . SER A 1 206 ? 12.899 -18.942 -24.382 1.00 62.19 206 SER A N 1
ATOM 1617 C CA . SER A 1 206 ? 12.302 -20.005 -23.565 1.00 62.19 206 SER A CA 1
ATOM 1618 C C . SER A 1 206 ? 11.559 -19.482 -22.327 1.00 62.19 206 SER A C 1
ATOM 1620 O O . SER A 1 206 ? 10.685 -20.168 -21.807 1.00 62.19 206 SER A O 1
ATOM 1622 N N . ASN A 1 207 ? 11.867 -18.264 -21.853 1.00 68.69 207 ASN A N 1
ATOM 1623 C CA . ASN A 1 207 ? 11.292 -17.688 -20.631 1.00 68.69 207 ASN A CA 1
ATOM 1624 C C . ASN A 1 207 ? 10.699 -16.292 -20.876 1.00 68.69 207 ASN A C 1
ATOM 1626 O O . ASN A 1 207 ? 11.357 -15.435 -21.469 1.00 68.69 207 ASN A O 1
ATOM 1630 N N . ALA A 1 208 ? 9.520 -16.017 -20.300 1.00 78.88 208 ALA A N 1
ATOM 1631 C CA . ALA A 1 208 ? 8.863 -14.702 -20.352 1.00 78.88 208 ALA A CA 1
ATOM 1632 C C . ALA A 1 208 ? 9.775 -13.555 -19.870 1.00 78.88 208 ALA A C 1
ATOM 1634 O O . ALA A 1 208 ? 9.755 -12.463 -20.427 1.00 78.88 208 ALA A O 1
ATOM 1635 N N . PHE A 1 209 ? 10.638 -13.820 -18.882 1.00 79.31 209 PHE A N 1
ATOM 1636 C CA . PHE A 1 209 ? 11.633 -12.853 -18.415 1.00 79.31 209 PHE A CA 1
ATOM 1637 C C . PHE A 1 209 ? 12.664 -12.488 -19.493 1.00 79.31 209 PHE A C 1
ATOM 1639 O O . PHE A 1 209 ? 12.970 -11.313 -19.666 1.00 79.31 209 PHE A O 1
ATOM 1646 N N . LEU A 1 210 ? 13.194 -13.473 -20.227 1.00 76.75 210 LEU A N 1
ATOM 1647 C CA . LEU A 1 210 ? 14.187 -13.234 -21.282 1.00 76.75 210 LEU A CA 1
ATOM 1648 C C . LEU A 1 210 ? 13.564 -12.501 -22.472 1.00 76.75 210 LEU A C 1
ATOM 1650 O O . LEU A 1 210 ? 14.205 -11.636 -23.064 1.00 76.75 210 LEU A O 1
ATOM 1654 N N . TYR A 1 211 ? 12.300 -12.798 -22.773 1.00 79.00 211 TYR A N 1
ATOM 1655 C CA . TYR A 1 211 ? 11.525 -12.074 -23.776 1.00 79.00 211 TYR A CA 1
ATOM 1656 C C . TYR A 1 211 ? 11.372 -10.588 -23.419 1.00 79.00 211 TYR A C 1
ATOM 1658 O O . TYR A 1 211 ? 11.700 -9.715 -24.224 1.00 79.00 211 TYR A O 1
ATOM 1666 N N . GLU A 1 212 ? 10.953 -10.289 -22.186 1.00 77.38 212 GLU A N 1
ATOM 1667 C CA . GLU A 1 212 ? 10.843 -8.908 -21.702 1.00 77.38 212 GLU A CA 1
ATOM 1668 C C . GLU A 1 212 ? 12.209 -8.215 -21.605 1.00 77.38 212 GLU A C 1
ATOM 1670 O O . GLU A 1 212 ? 12.334 -7.040 -21.947 1.00 77.38 212 GLU A O 1
ATOM 1675 N N . LEU A 1 213 ? 13.263 -8.941 -21.215 1.00 77.31 213 LEU A N 1
ATOM 1676 C CA . LEU A 1 213 ? 14.628 -8.416 -21.164 1.00 77.31 213 LEU A CA 1
ATOM 1677 C C . LEU A 1 213 ? 15.130 -8.006 -22.554 1.00 77.31 213 LEU A C 1
ATOM 1679 O O . LEU A 1 213 ? 15.698 -6.928 -22.697 1.00 77.31 213 LEU A O 1
ATOM 1683 N N . ASN A 1 214 ? 14.882 -8.830 -23.576 1.00 72.12 214 ASN A N 1
ATOM 1684 C CA . ASN A 1 214 ? 15.274 -8.543 -24.958 1.00 72.12 214 ASN A CA 1
ATOM 1685 C C . ASN A 1 214 ? 14.519 -7.339 -25.543 1.00 72.12 214 ASN A C 1
ATOM 1687 O O . ASN A 1 214 ? 15.068 -6.607 -26.367 1.00 72.12 214 ASN A O 1
ATOM 1691 N N . LYS A 1 215 ? 13.273 -7.108 -25.114 1.00 73.25 215 LYS A N 1
ATOM 1692 C CA . LYS A 1 215 ? 12.501 -5.910 -25.480 1.00 73.25 215 LYS A CA 1
ATOM 1693 C C . LYS A 1 215 ? 12.910 -4.667 -24.693 1.00 73.25 215 LYS A C 1
ATOM 1695 O O . LYS A 1 215 ? 12.727 -3.544 -25.169 1.00 73.25 215 LYS A O 1
ATOM 1700 N N . ALA A 1 216 ? 13.439 -4.835 -23.486 1.00 71.75 216 ALA A N 1
ATOM 1701 C CA . ALA A 1 216 ? 13.828 -3.732 -22.628 1.00 71.75 216 ALA A CA 1
ATOM 1702 C C . ALA A 1 216 ? 15.147 -3.092 -23.097 1.00 71.75 216 ALA A C 1
ATOM 1704 O O . ALA A 1 216 ? 16.222 -3.675 -23.002 1.00 71.75 216 ALA A O 1
ATOM 1705 N N . GLN A 1 217 ? 15.094 -1.829 -23.531 1.00 69.50 217 GLN A N 1
ATOM 1706 C CA . GLN A 1 217 ? 16.305 -1.050 -23.830 1.00 69.50 217 GLN A CA 1
ATOM 1707 C C . GLN A 1 217 ? 17.043 -0.636 -22.547 1.00 69.50 217 GLN A C 1
ATOM 1709 O O . GLN A 1 217 ? 16.805 0.427 -21.983 1.00 69.50 217 GLN A O 1
ATOM 1714 N N . LEU A 1 218 ? 17.956 -1.462 -22.049 1.00 69.44 218 LEU A N 1
ATOM 1715 C CA . LEU A 1 218 ? 18.645 -1.168 -20.786 1.00 69.44 218 LEU A CA 1
ATOM 1716 C C . LEU A 1 218 ? 19.590 0.045 -20.855 1.00 69.44 218 LEU A C 1
ATOM 1718 O O . LEU A 1 218 ? 19.817 0.677 -19.825 1.00 69.44 218 LEU A O 1
ATOM 1722 N N . THR A 1 219 ? 20.080 0.409 -22.045 1.00 68.81 219 THR A N 1
ATOM 1723 C CA . THR A 1 219 ? 20.930 1.590 -22.268 1.00 68.81 219 THR A CA 1
ATOM 1724 C C . THR A 1 219 ? 20.555 2.377 -23.516 1.00 68.81 219 THR A C 1
ATOM 1726 O O . THR A 1 219 ? 20.000 1.845 -24.474 1.00 68.81 219 THR A O 1
ATOM 1729 N N . ASN A 1 220 ? 20.927 3.656 -23.499 1.00 65.00 220 ASN A N 1
ATOM 1730 C CA . ASN A 1 220 ? 20.979 4.563 -24.649 1.00 65.00 220 ASN A CA 1
ATOM 1731 C C . ASN A 1 220 ? 22.109 4.208 -25.637 1.00 65.00 220 ASN A C 1
ATOM 1733 O O . ASN A 1 220 ? 21.984 4.460 -26.833 1.00 65.00 220 ASN A O 1
ATOM 1737 N N . SER A 1 221 ? 23.205 3.616 -25.146 1.00 68.88 221 SER A N 1
ATOM 1738 C CA . SER A 1 221 ? 24.328 3.203 -25.986 1.00 68.88 221 SER A CA 1
ATOM 1739 C C . SER A 1 221 ? 23.954 1.983 -26.837 1.00 68.88 221 SER A C 1
ATOM 1741 O O . SER A 1 221 ? 23.647 0.931 -26.268 1.00 68.88 221 SER A O 1
ATOM 1743 N N . PRO A 1 222 ? 24.040 2.076 -28.177 1.00 62.16 222 PRO A N 1
ATOM 1744 C CA . PRO A 1 222 ? 23.749 0.967 -29.085 1.00 62.16 222 PRO A CA 1
ATOM 1745 C C . PRO A 1 222 ? 24.850 -0.106 -29.086 1.00 62.16 222 PRO A C 1
ATOM 1747 O O . PRO A 1 222 ? 24.682 -1.159 -29.693 1.00 62.16 222 PRO A O 1
ATOM 1750 N N . LEU A 1 223 ? 25.984 0.163 -28.429 1.00 64.00 223 LEU A N 1
ATOM 1751 C CA . LEU A 1 223 ? 27.160 -0.712 -28.401 1.00 64.00 223 LEU A CA 1
ATOM 1752 C C . LEU A 1 223 ? 27.205 -1.621 -27.173 1.00 64.00 223 LEU A C 1
ATOM 1754 O O . LEU A 1 223 ? 27.960 -2.592 -27.154 1.00 64.00 223 LEU A O 1
ATOM 1758 N N . ILE A 1 224 ? 26.434 -1.297 -26.136 1.00 67.19 224 ILE A N 1
ATOM 1759 C CA . ILE A 1 224 ? 26.462 -2.023 -24.871 1.00 67.19 224 ILE A CA 1
ATOM 1760 C C . ILE A 1 224 ? 25.313 -3.026 -24.872 1.00 67.19 224 ILE A C 1
ATOM 1762 O O . ILE A 1 224 ? 24.151 -2.669 -24.700 1.00 67.19 224 ILE A O 1
ATOM 1766 N N . TYR A 1 225 ? 25.659 -4.298 -25.056 1.00 68.25 225 TYR A N 1
ATOM 1767 C CA . TYR A 1 225 ? 24.735 -5.411 -24.867 1.00 68.25 225 TYR A CA 1
ATOM 1768 C C . TYR A 1 225 ? 24.892 -5.985 -23.459 1.00 68.25 225 TYR A C 1
ATOM 1770 O O . TYR A 1 225 ? 26.006 -6.318 -23.040 1.00 68.25 225 TYR A O 1
ATOM 1778 N N . PHE A 1 226 ? 23.775 -6.130 -22.745 1.00 72.50 226 PHE A N 1
ATOM 1779 C CA . PHE A 1 226 ? 23.747 -6.790 -21.444 1.00 72.50 226 PHE A CA 1
ATOM 1780 C C . PHE A 1 226 ? 23.347 -8.251 -21.627 1.00 72.50 226 PHE A C 1
ATOM 1782 O O . PHE A 1 226 ? 22.229 -8.512 -22.075 1.00 72.50 226 PHE A O 1
ATOM 1789 N N . PRO A 1 227 ? 24.219 -9.208 -21.270 1.00 71.31 227 PRO A N 1
ATOM 1790 C CA . PRO A 1 227 ? 23.817 -10.602 -21.224 1.00 71.31 227 PRO A CA 1
ATOM 1791 C C . PRO A 1 227 ? 22.762 -10.820 -20.122 1.00 71.31 227 PRO A C 1
ATOM 1793 O O . PRO A 1 227 ? 22.692 -10.038 -19.166 1.00 71.31 227 PRO A O 1
ATOM 1796 N N . PRO A 1 228 ? 21.955 -11.891 -20.218 1.00 74.19 228 PRO A N 1
ATOM 1797 C CA . PRO A 1 228 ? 21.024 -12.266 -19.173 1.00 74.19 228 PRO A CA 1
ATOM 1798 C C . PRO A 1 228 ? 21.773 -12.508 -17.857 1.00 74.19 228 PRO A C 1
ATOM 1800 O O . PRO A 1 228 ? 22.944 -12.909 -17.868 1.00 74.19 228 PRO A O 1
ATOM 1803 N N . PRO A 1 229 ? 21.110 -12.281 -16.710 1.00 78.44 229 PRO A N 1
ATOM 1804 C CA . PRO A 1 229 ? 21.693 -12.564 -15.407 1.00 78.44 229 PRO A CA 1
ATOM 1805 C C . PRO A 1 229 ? 22.195 -14.007 -15.343 1.00 78.44 229 PRO A C 1
ATOM 1807 O O . PRO A 1 229 ? 21.527 -14.914 -15.833 1.00 78.44 229 PRO A O 1
ATOM 1810 N N . TYR A 1 230 ? 23.336 -14.233 -14.687 1.00 77.62 230 TYR A N 1
ATOM 1811 C CA . TYR A 1 230 ? 23.952 -15.561 -14.575 1.00 77.62 230 TYR A CA 1
ATOM 1812 C C . TYR A 1 230 ? 22.966 -16.647 -14.109 1.00 77.62 230 TYR A C 1
ATOM 1814 O O . TYR A 1 230 ? 22.933 -17.729 -14.683 1.00 77.62 230 TYR A O 1
ATOM 1822 N N . LEU A 1 231 ? 22.104 -16.325 -13.139 1.00 79.38 231 LEU A N 1
ATOM 1823 C CA . LEU A 1 231 ? 21.083 -17.230 -12.590 1.00 79.38 231 LEU A CA 1
ATOM 1824 C C . LEU A 1 231 ? 20.036 -17.696 -13.618 1.00 79.38 231 LEU A C 1
ATOM 1826 O O . LEU A 1 231 ? 19.389 -18.717 -13.418 1.00 79.38 231 LEU A O 1
ATOM 1830 N N . GLU A 1 232 ? 19.868 -16.961 -14.715 1.00 73.81 232 GLU A N 1
ATOM 1831 C CA . GLU A 1 232 ? 18.951 -17.311 -15.804 1.00 73.81 232 GLU A CA 1
ATOM 1832 C C . GLU A 1 232 ? 19.644 -18.088 -16.930 1.00 73.81 232 GLU A C 1
ATOM 1834 O O . GLU A 1 232 ? 18.986 -18.557 -17.857 1.00 73.81 232 GLU A O 1
ATOM 1839 N N . THR A 1 233 ? 20.968 -18.246 -16.862 1.00 74.12 233 THR A N 1
ATOM 1840 C CA . THR A 1 233 ? 21.723 -19.047 -17.828 1.00 74.12 233 THR A CA 1
ATOM 1841 C C . THR A 1 233 ? 21.674 -20.532 -17.455 1.00 74.12 233 THR A C 1
ATOM 1843 O O . THR A 1 233 ? 21.617 -20.858 -16.269 1.00 74.12 233 THR A O 1
ATOM 1846 N N . PRO A 1 234 ? 21.754 -21.459 -18.429 1.00 71.44 234 PRO A N 1
ATOM 1847 C CA . PRO A 1 234 ? 21.774 -22.897 -18.146 1.00 71.44 234 PRO A CA 1
ATOM 1848 C C . PRO A 1 234 ? 22.922 -23.312 -17.210 1.00 71.44 234 PRO A C 1
ATOM 1850 O O . PRO A 1 234 ? 22.754 -24.234 -16.425 1.00 71.44 234 PRO A O 1
ATOM 1853 N N . ILE A 1 235 ? 24.043 -22.581 -17.237 1.00 75.81 235 ILE A N 1
ATOM 1854 C CA . ILE A 1 235 ? 25.210 -22.787 -16.362 1.00 75.81 235 ILE A CA 1
ATOM 1855 C C . ILE A 1 235 ? 24.928 -22.335 -14.918 1.00 75.81 235 ILE A C 1
ATOM 1857 O O . ILE A 1 235 ? 25.475 -22.884 -13.971 1.00 75.81 235 ILE A O 1
ATOM 1861 N N . GLY A 1 236 ? 24.093 -21.310 -14.731 1.00 70.81 236 GLY A N 1
ATOM 1862 C CA . GLY A 1 236 ? 23.716 -20.829 -13.400 1.00 70.81 236 GLY A CA 1
ATOM 1863 C C . GLY A 1 236 ? 22.521 -21.556 -12.785 1.00 70.81 236 GLY A C 1
ATOM 1864 O O . GLY A 1 236 ? 22.272 -21.380 -11.595 1.00 70.81 236 GLY A O 1
ATOM 1865 N N . ARG A 1 237 ? 21.776 -22.334 -13.584 1.00 70.06 237 ARG A N 1
ATOM 1866 C CA . ARG A 1 237 ? 20.642 -23.159 -13.133 1.00 70.06 237 ARG A CA 1
ATOM 1867 C C . ARG A 1 237 ? 21.035 -24.592 -12.751 1.00 70.06 237 ARG A C 1
ATOM 1869 O O . ARG A 1 237 ? 20.235 -25.243 -12.083 1.00 70.06 237 ARG A O 1
ATOM 1876 N N . SER A 1 238 ? 22.199 -25.072 -13.200 1.00 58.84 238 SER A N 1
ATOM 1877 C CA . SER A 1 238 ? 22.806 -26.350 -12.788 1.00 58.84 238 SER A CA 1
ATOM 1878 C C . SER A 1 238 ? 23.404 -26.259 -11.391 1.00 58.84 238 SER A C 1
ATOM 1880 O O . SER A 1 238 ? 23.181 -27.199 -10.602 1.00 58.84 238 SER A O 1
#

Sequence (238 aa):
MPKHVDNASVMVLSGGIEYEREPQKLSSIDPIIEQETEYLKNQVERITSRRVTLLLVEDSVAKLASEMFLNAQVALITNVKKSVLERIARSTKATVTSLMDAQMHPAVVGFCPKFKERIVITKEGQKKSILLFDDCDADRGVSVLLRASSRRELRAAKRLLKFLVLSRYSSNLEIAFLKMFDTKPATLPATCQICVYNSGKKFEESNAFLYELNKAQLTNSPLIYFPPPYLETPIGRS